Protein AF-A0A9P1GHD2-F1 (afdb_monomer_lite)

Structure (mmCIF, N/CA/C/O backbone):
data_AF-A0A9P1GHD2-F1
#
_entry.id   AF-A0A9P1GHD2-F1
#
loop_
_atom_site.group_PDB
_atom_site.id
_atom_site.type_symbol
_atom_site.label_atom_id
_atom_site.label_alt_id
_atom_site.label_comp_id
_atom_site.label_asym_id
_atom_site.label_entity_id
_atom_site.label_seq_id
_atom_site.pdbx_PDB_ins_code
_atom_site.Cartn_x
_atom_site.Cartn_y
_atom_site.Cartn_z
_atom_site.occupancy
_atom_site.B_iso_or_equiv
_atom_site.auth_seq_id
_atom_site.auth_comp_id
_atom_site.auth_asym_id
_atom_site.auth_atom_id
_atom_site.pdbx_PDB_model_num
ATOM 1 N N . MET A 1 1 ? -24.140 0.911 -50.655 1.00 45.28 1 MET A N 1
ATOM 2 C CA . MET A 1 1 ? -24.220 1.371 -49.247 1.00 45.28 1 MET A CA 1
ATOM 3 C C . MET A 1 1 ? -23.113 0.741 -48.386 1.00 45.28 1 MET A C 1
ATOM 5 O O . MET A 1 1 ? -23.367 -0.252 -47.728 1.00 45.28 1 MET A O 1
ATOM 9 N N . ALA A 1 2 ? -21.885 1.285 -48.379 1.00 46.12 2 ALA A N 1
ATOM 10 C CA . ALA A 1 2 ? -20.799 0.809 -47.494 1.00 46.12 2 ALA A CA 1
ATOM 11 C C . ALA A 1 2 ? -19.654 1.842 -47.342 1.00 46.12 2 ALA A C 1
ATOM 13 O O . ALA A 1 2 ? -18.500 1.558 -47.653 1.00 46.12 2 ALA A O 1
ATOM 14 N N . ARG A 1 3 ? -19.950 3.086 -46.932 1.00 45.59 3 ARG A N 1
ATOM 15 C CA . ARG A 1 3 ? -18.916 4.143 -46.789 1.00 45.59 3 ARG A CA 1
ATOM 16 C C . ARG A 1 3 ? -18.959 4.959 -45.489 1.00 45.59 3 ARG A C 1
ATOM 18 O O . ARG A 1 3 ? -18.220 5.930 -45.379 1.00 45.59 3 ARG A O 1
ATOM 25 N N . LYS A 1 4 ? -19.755 4.575 -44.481 1.00 42.44 4 LYS A N 1
ATOM 26 C CA . LYS A 1 4 ? -19.979 5.428 -43.293 1.00 42.44 4 LYS A CA 1
ATOM 27 C C . LYS A 1 4 ? -19.233 5.049 -42.000 1.00 42.44 4 LYS A C 1
ATOM 29 O O . LYS A 1 4 ? -19.288 5.831 -41.062 1.00 42.44 4 LYS A O 1
ATOM 34 N N . ASP A 1 5 ? -18.441 3.970 -41.970 1.00 41.16 5 ASP A N 1
ATOM 35 C CA . ASP A 1 5 ? -17.759 3.525 -40.730 1.00 41.16 5 ASP A CA 1
ATOM 36 C C . ASP A 1 5 ? -16.272 3.905 -40.583 1.00 41.16 5 ASP A C 1
ATOM 38 O O . ASP A 1 5 ? -15.667 3.668 -39.539 1.00 41.16 5 ASP A O 1
ATOM 42 N N . ARG A 1 6 ? -15.647 4.566 -41.569 1.00 47.56 6 ARG A N 1
ATOM 43 C CA . ARG A 1 6 ? -14.237 5.014 -41.439 1.00 47.56 6 ARG A CA 1
ATOM 44 C C . ARG A 1 6 ? -14.055 6.366 -40.733 1.00 47.56 6 ARG A C 1
ATOM 46 O O . ARG A 1 6 ? -12.925 6.734 -40.423 1.00 47.56 6 ARG A O 1
ATOM 53 N N . SER A 1 7 ? -15.134 7.094 -40.434 1.00 42.94 7 SER A N 1
ATOM 54 C CA . SER A 1 7 ? -15.063 8.493 -39.975 1.00 42.94 7 SER A CA 1
ATOM 55 C C . SER A 1 7 ? -15.038 8.693 -38.449 1.00 42.94 7 SER A C 1
ATOM 57 O O . SER A 1 7 ? -14.883 9.825 -37.998 1.00 42.94 7 SER A O 1
ATOM 59 N N . MET A 1 8 ? -15.156 7.635 -37.634 1.00 37.03 8 MET A N 1
ATOM 60 C CA . MET A 1 8 ? -15.140 7.748 -36.160 1.00 37.03 8 MET A CA 1
ATOM 61 C C . MET A 1 8 ? -13.860 7.238 -35.481 1.00 37.03 8 MET A C 1
ATOM 63 O O . MET A 1 8 ? -13.783 7.198 -34.250 1.00 37.03 8 MET A O 1
ATOM 67 N N . MET A 1 9 ? -12.796 6.938 -36.234 1.00 43.06 9 MET A N 1
ATOM 68 C CA . MET A 1 9 ? -11.461 6.865 -35.634 1.00 43.06 9 MET A CA 1
ATOM 69 C C . MET A 1 9 ? -10.984 8.286 -35.314 1.00 43.06 9 MET A C 1
ATOM 71 O O . MET A 1 9 ? -10.244 8.896 -36.085 1.00 43.06 9 MET A O 1
ATOM 75 N N . LYS A 1 10 ? -11.408 8.810 -34.151 1.00 50.47 10 LYS A N 1
ATOM 76 C CA . LYS A 1 10 ? -10.781 9.963 -33.483 1.00 50.47 10 LYS A CA 1
ATOM 77 C C . LYS A 1 10 ? -9.273 9.844 -33.687 1.00 50.47 10 LYS A C 1
ATOM 79 O O . LYS A 1 10 ? -8.706 8.813 -33.318 1.00 50.47 10 LYS A O 1
ATOM 84 N N . ARG A 1 11 ? -8.653 10.845 -34.329 1.00 56.03 11 ARG A N 1
ATOM 85 C CA . ARG A 1 11 ? -7.211 10.878 -34.623 1.00 56.03 11 ARG A CA 1
ATOM 86 C C . ARG A 1 11 ? -6.455 10.502 -33.348 1.00 56.03 11 ARG A C 1
ATOM 88 O O . ARG A 1 11 ? -6.335 11.318 -32.440 1.00 56.03 11 ARG A O 1
ATOM 95 N N . ARG A 1 12 ? -6.002 9.247 -33.250 1.00 69.44 12 ARG A N 1
ATOM 96 C CA . ARG A 1 12 ? -5.213 8.789 -32.103 1.00 69.44 12 ARG A CA 1
ATOM 97 C C . ARG A 1 12 ? -3.975 9.676 -32.047 1.00 69.44 12 ARG A C 1
ATOM 99 O O . ARG A 1 12 ? -3.340 9.885 -33.085 1.00 69.44 12 ARG A O 1
ATOM 106 N N . SER A 1 13 ? -3.673 10.215 -30.868 1.00 83.94 13 SER A N 1
ATOM 107 C CA . SER A 1 13 ? -2.496 11.064 -30.681 1.00 83.94 13 SER A CA 1
ATOM 108 C C . SER A 1 13 ? -1.226 10.311 -31.111 1.00 83.94 13 SER A C 1
ATOM 110 O O . SER A 1 13 ? -1.223 9.075 -31.182 1.00 83.94 13 SER A O 1
ATOM 112 N N . MET A 1 14 ? -0.154 11.025 -31.459 1.00 82.31 14 MET A N 1
ATOM 113 C CA . MET A 1 14 ? 1.067 10.367 -31.947 1.00 82.31 14 MET A CA 1
ATOM 114 C C . MET A 1 14 ? 1.665 9.440 -30.888 1.00 82.31 14 MET A C 1
ATOM 116 O O . MET A 1 14 ? 2.086 8.335 -31.218 1.00 82.31 14 MET A O 1
ATOM 120 N N . GLU A 1 15 ? 1.570 9.829 -29.620 1.00 86.00 15 GLU A N 1
ATOM 121 C CA . GLU A 1 15 ? 1.963 9.040 -28.457 1.00 86.00 15 GLU A CA 1
ATOM 122 C C . GLU A 1 15 ? 1.181 7.728 -28.397 1.00 86.00 15 GLU A C 1
ATOM 124 O O . GLU A 1 15 ? 1.766 6.676 -28.174 1.00 86.00 15 GLU A O 1
ATOM 129 N N . SER A 1 16 ? -0.126 7.753 -28.681 1.00 82.50 16 SER A N 1
ATOM 130 C CA . SER A 1 16 ? -0.947 6.540 -28.740 1.00 82.50 16 SER A CA 1
ATOM 131 C C . SER A 1 16 ? -0.476 5.575 -29.819 1.00 82.50 16 SER A C 1
ATOM 133 O O . SER A 1 16 ? -0.358 4.371 -29.582 1.00 82.50 16 SER A O 1
ATOM 135 N N . ARG A 1 17 ? -0.207 6.097 -31.018 1.00 84.19 17 ARG A N 1
ATOM 136 C CA . ARG A 1 17 ? 0.211 5.285 -32.166 1.00 84.19 17 ARG A CA 1
ATOM 137 C C . ARG A 1 17 ? 1.595 4.696 -31.936 1.00 84.19 17 ARG A C 1
ATOM 139 O O . ARG A 1 17 ? 1.765 3.495 -32.119 1.00 84.19 17 ARG A O 1
ATOM 146 N N . LEU A 1 18 ? 2.540 5.520 -31.485 1.00 85.50 18 LEU A N 1
ATOM 147 C CA . LEU A 1 18 ? 3.883 5.073 -31.144 1.00 85.50 18 LEU A CA 1
ATOM 148 C C . LEU A 1 18 ? 3.840 4.046 -30.013 1.00 85.50 18 LEU A C 1
ATOM 150 O O . LEU A 1 18 ? 4.472 3.005 -30.121 1.00 85.50 18 LEU A O 1
ATOM 154 N N . TRP A 1 19 ? 3.043 4.289 -28.971 1.00 83.44 19 TRP A N 1
ATOM 155 C CA . TRP A 1 19 ? 2.879 3.350 -27.868 1.00 83.44 19 TRP A CA 1
ATOM 156 C C . TRP A 1 19 ? 2.412 1.977 -28.354 1.00 83.44 19 TRP A C 1
ATOM 158 O O . TRP A 1 19 ? 2.988 0.960 -27.977 1.00 83.44 19 TRP A O 1
ATOM 168 N N . HIS A 1 20 ? 1.384 1.939 -29.205 1.00 79.81 20 HIS A N 1
ATOM 169 C CA . HIS A 1 20 ? 0.875 0.687 -29.761 1.00 79.81 20 HIS A CA 1
ATOM 170 C C . HIS A 1 20 ? 1.914 -0.047 -30.607 1.00 79.81 20 HIS A C 1
ATOM 172 O O . HIS A 1 20 ? 2.030 -1.261 -30.470 1.00 79.81 20 HIS A O 1
ATOM 178 N N . LEU A 1 21 ? 2.680 0.672 -31.426 1.00 81.31 21 LEU A N 1
ATOM 179 C CA . LEU A 1 21 ? 3.734 0.065 -32.236 1.00 81.31 21 LEU A CA 1
ATOM 180 C C . LEU A 1 21 ? 4.899 -0.434 -31.377 1.00 81.31 21 LEU A C 1
ATOM 182 O O . LEU A 1 21 ? 5.363 -1.546 -31.578 1.00 81.31 21 LEU A O 1
ATOM 186 N N . LEU A 1 22 ? 5.310 0.313 -30.349 1.00 81.62 22 LEU A N 1
ATOM 187 C CA . LEU A 1 22 ? 6.338 -0.137 -29.406 1.00 81.62 22 LEU A CA 1
ATOM 188 C C . LEU A 1 22 ? 5.938 -1.436 -28.696 1.00 81.62 22 LEU A C 1
ATOM 190 O O . LEU A 1 22 ? 6.804 -2.250 -28.399 1.00 81.62 22 LEU A O 1
ATOM 194 N N . GLN A 1 23 ? 4.643 -1.659 -28.435 1.00 78.12 23 GLN A N 1
ATOM 195 C CA . GLN A 1 23 ? 4.170 -2.930 -27.870 1.00 78.12 23 GLN A CA 1
ATOM 196 C C . GLN A 1 23 ? 4.286 -4.113 -28.844 1.00 78.12 23 GLN A C 1
ATOM 198 O O . GLN A 1 23 ? 4.311 -5.246 -28.374 1.00 78.12 23 GLN A O 1
ATOM 203 N N . GLN A 1 24 ? 4.367 -3.862 -30.154 1.00 76.94 24 GLN A N 1
ATOM 204 C CA . GLN A 1 24 ? 4.512 -4.886 -31.199 1.00 76.94 24 GLN A CA 1
ATOM 205 C C . GLN A 1 24 ? 5.976 -5.280 -31.447 1.00 76.94 24 GLN A C 1
ATOM 207 O O . GLN A 1 24 ? 6.237 -6.283 -32.102 1.00 76.94 24 GLN A O 1
ATOM 212 N N . VAL A 1 25 ? 6.930 -4.510 -30.918 1.00 77.88 25 VAL A N 1
ATOM 213 C CA . VAL A 1 25 ? 8.369 -4.735 -31.095 1.00 77.88 25 VAL A CA 1
ATOM 214 C C . VAL A 1 25 ? 8.956 -5.468 -29.868 1.00 77.88 25 VAL A C 1
ATOM 216 O O . VAL A 1 25 ? 8.585 -5.128 -28.731 1.00 77.88 25 VAL A O 1
ATOM 219 N N . PRO A 1 26 ? 9.857 -6.459 -30.056 1.00 78.50 26 PRO A N 1
ATOM 220 C CA . PRO A 1 26 ? 10.631 -7.115 -29.000 1.00 78.50 26 PRO A CA 1
ATOM 221 C C . PRO A 1 26 ? 11.300 -6.163 -28.009 1.00 78.50 26 PRO A C 1
ATOM 223 O O . PRO A 1 26 ? 11.637 -5.025 -28.327 1.00 78.50 26 PRO A O 1
ATOM 226 N N . ALA A 1 27 ? 11.531 -6.644 -26.785 1.00 70.88 27 ALA A N 1
ATOM 227 C CA . ALA A 1 27 ? 12.040 -5.816 -25.691 1.00 70.88 27 ALA A CA 1
ATOM 228 C C . ALA A 1 27 ? 13.405 -5.164 -25.991 1.00 70.88 27 ALA A C 1
ATOM 230 O O . ALA A 1 27 ? 13.596 -3.999 -25.648 1.00 70.88 27 ALA A O 1
ATOM 231 N N . ALA A 1 28 ? 14.322 -5.880 -26.651 1.00 73.25 28 ALA A N 1
ATOM 232 C CA . ALA A 1 28 ? 15.651 -5.367 -26.993 1.00 73.25 28 ALA A CA 1
ATOM 233 C C . ALA A 1 28 ? 15.586 -4.198 -27.997 1.00 73.25 28 ALA A C 1
ATOM 235 O O . ALA A 1 28 ? 16.129 -3.125 -27.743 1.00 73.25 28 ALA A O 1
ATOM 236 N N . GLU A 1 29 ? 14.845 -4.369 -29.094 1.00 78.50 29 GLU A N 1
ATOM 237 C CA . GLU A 1 29 ? 14.612 -3.331 -30.112 1.00 78.50 29 GLU A CA 1
ATOM 238 C C . GLU A 1 29 ? 13.814 -2.150 -29.538 1.00 78.50 29 GLU A C 1
ATOM 240 O O . GLU A 1 29 ? 14.115 -0.991 -29.812 1.00 78.50 29 GLU A O 1
ATOM 245 N N . ARG A 1 30 ? 12.846 -2.415 -28.653 1.00 82.69 30 ARG A N 1
ATOM 246 C CA . ARG A 1 30 ? 12.088 -1.370 -27.957 1.00 82.69 30 ARG A CA 1
ATOM 247 C C . ARG A 1 30 ? 12.988 -0.453 -27.130 1.00 82.69 30 ARG A C 1
ATOM 249 O O . ARG A 1 30 ? 12.739 0.750 -27.127 1.00 82.69 30 ARG A O 1
ATOM 256 N N . ARG A 1 31 ? 14.000 -0.987 -26.430 1.00 78.19 31 ARG A N 1
ATOM 257 C CA . ARG A 1 31 ? 14.967 -0.157 -25.684 1.00 78.19 31 ARG A CA 1
ATOM 258 C C . ARG A 1 31 ? 15.753 0.743 -26.628 1.00 78.19 31 ARG A C 1
ATOM 260 O O . ARG A 1 31 ? 15.716 1.951 -26.430 1.00 78.19 31 ARG A O 1
ATOM 267 N N . ARG A 1 32 ? 16.313 0.178 -27.705 1.00 82.19 32 ARG A N 1
ATOM 268 C CA . ARG A 1 32 ? 17.022 0.947 -28.743 1.00 82.19 32 ARG A CA 1
ATOM 269 C C . ARG A 1 32 ? 16.152 2.074 -29.304 1.00 82.19 32 ARG A C 1
ATOM 271 O O . ARG A 1 32 ? 16.574 3.221 -29.357 1.00 82.19 32 ARG A O 1
ATOM 278 N N . ILE A 1 33 ? 14.891 1.792 -29.638 1.00 84.00 33 ILE A N 1
ATOM 279 C CA . ILE A 1 33 ? 13.961 2.818 -30.137 1.00 84.00 33 ILE A CA 1
ATOM 280 C C . ILE A 1 33 ? 13.688 3.892 -29.071 1.00 84.00 33 ILE A C 1
ATOM 282 O O . ILE A 1 33 ? 13.665 5.077 -29.390 1.00 84.00 33 ILE A O 1
ATOM 286 N N . LEU A 1 34 ? 13.487 3.519 -27.804 1.00 83.31 34 LEU A N 1
ATOM 287 C CA . LEU A 1 34 ? 13.272 4.487 -26.720 1.00 83.31 34 LEU A CA 1
ATOM 2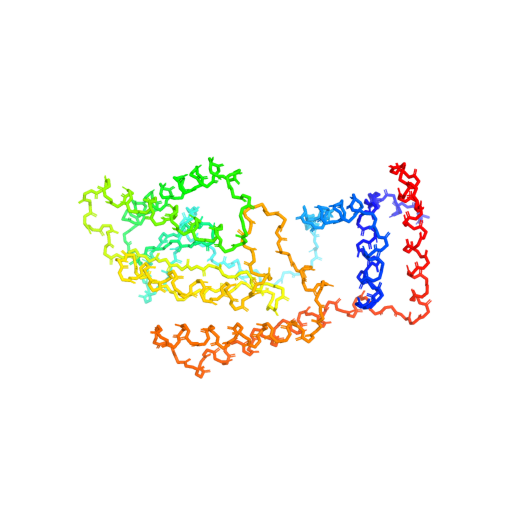88 C C . LEU A 1 34 ? 14.513 5.351 -26.436 1.00 83.31 34 LEU A C 1
ATOM 290 O O . LEU A 1 34 ? 14.359 6.498 -26.000 1.00 83.31 34 LEU A O 1
ATOM 294 N N . GLU A 1 35 ? 15.710 4.823 -26.686 1.00 84.88 35 GLU A N 1
ATOM 295 C CA . GLU A 1 35 ? 16.981 5.553 -26.630 1.00 84.88 35 GLU A CA 1
ATOM 296 C C . GLU A 1 35 ? 17.080 6.585 -27.759 1.00 84.88 35 GLU A C 1
ATOM 298 O O . GLU A 1 35 ? 17.502 7.704 -27.490 1.00 84.88 35 GLU A O 1
ATOM 303 N N . THR A 1 36 ? 16.572 6.279 -28.962 1.00 86.12 36 THR A N 1
ATOM 304 C CA . THR A 1 36 ? 16.522 7.248 -30.081 1.00 86.12 36 THR A CA 1
ATOM 305 C C . THR A 1 36 ? 15.523 8.394 -29.894 1.00 86.12 36 THR A C 1
ATOM 307 O O . THR A 1 36 ? 15.573 9.380 -30.625 1.00 86.12 36 THR A O 1
ATOM 310 N N . LEU A 1 37 ? 14.589 8.288 -28.942 1.00 84.75 37 LEU A N 1
ATOM 311 C CA . LEU A 1 37 ? 13.657 9.377 -28.644 1.00 84.75 37 LEU A CA 1
ATOM 312 C C . LEU A 1 37 ? 14.373 10.510 -27.916 1.00 84.75 37 LEU A C 1
ATOM 314 O O . LEU A 1 37 ? 15.044 10.264 -26.909 1.00 84.75 37 LEU A O 1
ATOM 318 N N . SER A 1 38 ? 14.108 11.753 -28.329 1.00 83.56 38 SER A N 1
ATOM 319 C CA . SER A 1 38 ? 14.517 12.912 -27.536 1.00 83.56 38 SER A CA 1
ATOM 320 C C . SER A 1 38 ? 13.858 12.879 -26.156 1.00 83.56 38 SER A C 1
ATOM 322 O O . SER A 1 38 ? 12.792 12.277 -25.961 1.00 83.56 38 SER A O 1
ATOM 324 N N . GLU A 1 39 ? 14.471 13.544 -25.177 1.00 77.38 39 GLU A N 1
ATOM 325 C CA . GLU A 1 39 ? 13.938 13.581 -23.816 1.00 77.38 39 GLU A CA 1
ATOM 326 C C . GLU A 1 39 ? 12.486 14.085 -23.799 1.00 77.38 39 GLU A C 1
ATOM 328 O O . GLU A 1 39 ? 11.608 13.434 -23.232 1.00 77.38 39 GLU A O 1
ATOM 333 N N . THR A 1 40 ? 12.188 15.161 -24.528 1.00 73.31 40 THR A N 1
ATOM 334 C CA . THR A 1 40 ? 10.835 15.724 -24.649 1.00 73.31 40 THR A CA 1
ATOM 335 C C . THR A 1 40 ? 9.825 14.722 -25.219 1.00 73.31 40 THR A C 1
ATOM 337 O O . THR A 1 40 ? 8.711 14.606 -24.700 1.00 73.31 40 THR A O 1
ATOM 340 N N . GLN A 1 41 ? 10.197 13.949 -26.246 1.00 81.44 41 GLN A N 1
ATOM 341 C CA . GLN A 1 41 ? 9.334 12.915 -26.835 1.00 81.44 41 GLN A CA 1
ATOM 342 C C . GLN A 1 41 ? 9.096 11.759 -25.862 1.00 81.44 41 GLN A C 1
ATOM 344 O O . GLN A 1 41 ? 7.962 11.296 -25.697 1.00 81.44 41 GLN A O 1
ATOM 349 N N . ARG A 1 42 ? 10.150 11.324 -25.165 1.00 82.62 42 ARG A N 1
ATOM 350 C CA . ARG A 1 42 ? 10.074 10.282 -24.138 1.00 82.62 42 ARG A CA 1
ATOM 351 C C . ARG A 1 42 ? 9.152 10.714 -22.996 1.00 82.62 42 ARG A C 1
ATOM 353 O O . ARG A 1 42 ? 8.264 9.958 -22.602 1.00 82.62 42 ARG A O 1
ATOM 360 N N . LEU A 1 43 ? 9.288 11.956 -22.531 1.00 74.38 43 LEU A N 1
ATOM 361 C CA . LEU A 1 43 ? 8.428 12.566 -21.516 1.00 74.38 43 LEU A CA 1
ATOM 362 C C . LEU A 1 43 ? 6.968 12.674 -21.970 1.00 74.38 43 LEU A C 1
ATOM 364 O O . LEU A 1 43 ? 6.068 12.382 -21.182 1.00 74.38 43 LEU A O 1
ATOM 368 N N . ALA A 1 44 ? 6.712 13.070 -23.218 1.00 78.75 44 ALA A N 1
ATOM 369 C CA . ALA A 1 44 ? 5.363 13.159 -23.774 1.00 78.75 44 ALA A CA 1
ATOM 370 C C . ALA A 1 44 ? 4.693 11.778 -23.875 1.00 78.75 44 ALA A C 1
ATOM 372 O O . ALA A 1 44 ? 3.559 11.605 -23.421 1.00 78.75 44 ALA A O 1
ATOM 373 N N . LEU A 1 45 ? 5.420 10.772 -24.375 1.00 83.62 45 LEU A N 1
ATOM 374 C CA . LEU A 1 45 ? 4.959 9.385 -24.444 1.00 83.62 45 LEU A CA 1
ATOM 375 C C . LEU A 1 45 ? 4.660 8.820 -23.047 1.00 83.62 45 LEU A C 1
ATOM 377 O O . LEU A 1 45 ? 3.620 8.194 -22.836 1.00 83.62 45 LEU A O 1
ATOM 381 N N . GLU A 1 46 ? 5.535 9.087 -22.073 1.00 78.00 46 GLU A N 1
ATOM 382 C CA . GLU A 1 46 ? 5.323 8.726 -20.670 1.00 78.00 46 GLU A CA 1
ATOM 383 C C . GLU A 1 46 ? 4.083 9.398 -20.090 1.00 78.00 46 GLU A C 1
ATOM 385 O O . GLU A 1 46 ? 3.235 8.716 -19.514 1.00 78.00 46 GLU A O 1
ATOM 390 N N . ARG A 1 47 ? 3.951 10.721 -20.252 1.00 74.62 47 ARG A N 1
ATOM 391 C CA . ARG A 1 47 ? 2.804 11.497 -19.761 1.00 74.62 47 ARG A CA 1
ATOM 392 C C . ARG A 1 47 ? 1.505 10.974 -20.356 1.00 74.62 47 ARG A C 1
ATOM 394 O O . ARG A 1 47 ? 0.560 10.753 -19.601 1.00 74.62 47 ARG A O 1
ATOM 401 N N . TRP A 1 48 ? 1.465 10.703 -21.659 1.00 83.00 48 TRP A N 1
ATOM 402 C CA . TRP A 1 48 ? 0.305 10.115 -22.331 1.00 83.00 48 TRP A CA 1
ATOM 403 C C . TRP A 1 48 ? -0.040 8.726 -21.775 1.00 83.00 48 TRP A C 1
ATOM 405 O O . TRP A 1 48 ? -1.187 8.448 -21.414 1.00 83.00 48 TRP A O 1
ATOM 415 N N . ALA A 1 49 ? 0.963 7.859 -21.626 1.00 74.94 49 ALA A N 1
ATOM 416 C CA . ALA A 1 49 ? 0.767 6.511 -21.107 1.00 74.94 49 ALA A CA 1
ATOM 417 C C . ALA A 1 49 ? 0.332 6.509 -19.624 1.00 74.94 49 ALA A C 1
ATOM 419 O O . ALA A 1 49 ? -0.390 5.606 -19.188 1.00 74.94 49 ALA A O 1
ATOM 420 N N . LEU A 1 50 ? 0.749 7.524 -18.854 1.00 56.22 50 LEU A N 1
ATOM 421 C CA . LEU A 1 50 ? 0.408 7.755 -17.445 1.00 56.22 50 LEU A CA 1
ATOM 422 C C . LEU A 1 50 ? -0.985 8.352 -17.234 1.00 56.22 50 LEU A C 1
ATOM 424 O O . LEU A 1 50 ? -1.675 7.964 -16.288 1.00 56.22 50 LEU A O 1
ATOM 428 N N . SER A 1 51 ? -1.405 9.265 -18.110 1.00 61.94 51 SER A N 1
ATOM 429 C CA . SER A 1 51 ? -2.711 9.941 -18.064 1.00 61.94 51 SER A CA 1
ATOM 430 C C . SER A 1 51 ? -3.867 9.056 -18.552 1.00 61.94 51 SER A C 1
ATOM 432 O O . SER A 1 51 ? -5.007 9.498 -18.648 1.00 61.94 51 SER A O 1
ATOM 434 N N . GLY A 1 52 ? -3.608 7.765 -18.784 1.00 57.56 52 GLY A N 1
ATOM 435 C CA . GLY A 1 52 ? -4.631 6.791 -19.157 1.00 57.56 52 GLY A CA 1
ATOM 436 C C . GLY A 1 52 ? -4.878 6.697 -20.659 1.00 57.56 52 GLY A C 1
ATOM 437 O O . GLY A 1 52 ? -5.856 6.062 -21.043 1.00 57.56 52 GLY A O 1
ATOM 438 N N . GLY A 1 53 ? -3.991 7.286 -21.470 1.00 51.31 53 GLY A N 1
ATOM 439 C CA . GLY A 1 53 ? -3.807 7.022 -22.892 1.00 51.31 53 GLY A CA 1
ATOM 440 C C . GLY A 1 53 ? -5.090 6.827 -23.693 1.00 51.31 53 GLY A C 1
ATOM 441 O O . GLY A 1 53 ? -5.402 5.707 -24.082 1.00 51.31 53 GLY A O 1
ATOM 442 N N . GLY A 1 54 ? -5.815 7.917 -23.955 1.00 49.16 54 GLY A N 1
ATOM 443 C CA . GLY A 1 54 ? -6.901 7.928 -24.937 1.00 49.16 54 GLY A CA 1
ATOM 444 C C . GLY A 1 54 ? -8.094 7.046 -24.572 1.00 49.16 54 GLY A C 1
ATOM 445 O O . GLY A 1 54 ? -8.406 6.099 -25.281 1.00 49.16 54 GLY A O 1
ATOM 446 N N . GLY A 1 55 ? -8.798 7.400 -23.497 1.00 41.12 55 GLY A N 1
ATOM 447 C CA . GLY A 1 55 ? -10.162 6.940 -23.268 1.00 41.12 55 GLY A CA 1
ATOM 448 C C . GLY A 1 55 ? -10.277 5.492 -22.805 1.00 41.12 55 GLY A C 1
ATOM 449 O O . GLY A 1 55 ? -10.583 4.588 -23.577 1.00 41.12 55 GLY A O 1
ATOM 450 N N . ARG A 1 56 ? -10.321 5.313 -21.484 1.00 43.22 56 ARG A N 1
ATOM 451 C CA . ARG A 1 56 ? -11.360 4.437 -20.934 1.00 43.22 56 ARG A CA 1
ATOM 452 C C . ARG A 1 56 ? -12.726 5.108 -21.127 1.00 43.22 56 ARG A C 1
ATOM 454 O O . ARG A 1 56 ? -13.381 5.460 -20.158 1.00 43.22 56 ARG A O 1
ATOM 461 N N . HIS A 1 57 ? -13.167 5.250 -22.375 1.00 34.56 57 HIS A N 1
ATOM 462 C CA . HIS A 1 57 ? -14.548 4.903 -22.645 1.00 34.56 57 HIS A CA 1
ATOM 463 C C . HIS A 1 57 ? -14.550 3.379 -22.654 1.00 34.56 57 HIS A C 1
ATOM 465 O O . HIS A 1 57 ? -14.197 2.735 -23.638 1.00 34.56 57 HIS A O 1
ATOM 471 N N . LEU A 1 58 ? -14.924 2.796 -21.516 1.00 33.56 58 LEU A N 1
ATOM 472 C CA . LEU A 1 58 ? -15.756 1.604 -21.602 1.00 33.56 58 LEU A CA 1
ATOM 473 C C . LEU A 1 58 ? -16.860 1.942 -22.617 1.00 33.56 58 LEU A C 1
ATOM 475 O O . LEU A 1 58 ? -17.383 3.061 -22.542 1.00 33.56 58 LEU A O 1
ATOM 479 N N . PRO A 1 59 ? -17.182 1.068 -23.583 1.00 31.36 59 PRO A N 1
ATOM 480 C CA . PRO A 1 59 ? -18.335 1.325 -24.424 1.00 31.36 59 PRO A CA 1
ATOM 481 C C . PRO A 1 59 ? -19.512 1.576 -23.483 1.00 31.36 59 PRO A C 1
ATOM 483 O O . PRO A 1 59 ? -19.786 0.760 -22.598 1.00 31.36 59 PRO A O 1
ATOM 486 N N . ALA A 1 60 ? -20.161 2.734 -23.629 1.00 35.28 60 ALA A N 1
ATOM 487 C CA . ALA A 1 60 ? -21.526 2.874 -23.165 1.00 35.28 60 ALA A CA 1
ATOM 488 C C . ALA A 1 60 ? -22.258 1.669 -23.755 1.00 35.28 60 ALA A C 1
ATOM 490 O O . ALA A 1 60 ? -22.219 1.457 -24.969 1.00 35.28 60 ALA A O 1
ATOM 491 N N . ALA A 1 61 ? -22.767 0.805 -22.882 1.00 30.59 61 ALA A N 1
ATOM 492 C CA . ALA A 1 61 ? -23.451 -0.402 -23.286 1.00 30.59 61 ALA A CA 1
ATOM 493 C C . ALA A 1 61 ? -24.649 0.010 -24.145 1.00 30.59 61 ALA A C 1
ATOM 495 O O . ALA A 1 61 ? -25.678 0.428 -23.623 1.00 30.59 61 ALA A O 1
ATOM 496 N N . LEU A 1 62 ? -24.504 -0.088 -25.466 1.00 35.06 62 LEU A N 1
ATOM 497 C CA . LEU A 1 62 ? -25.657 -0.195 -26.340 1.00 35.06 62 LEU A CA 1
ATOM 498 C C . LEU A 1 62 ? -26.388 -1.494 -25.964 1.00 35.06 62 LEU A C 1
ATOM 500 O O . LEU A 1 62 ? -25.731 -2.502 -25.666 1.00 35.06 62 LEU A O 1
ATOM 504 N N . PRO A 1 63 ? -27.729 -1.472 -25.922 1.00 35.31 63 PRO A N 1
ATOM 505 C CA . PRO A 1 63 ? -28.531 -2.555 -25.383 1.00 35.31 63 PRO A CA 1
ATOM 506 C C . PRO A 1 63 ? -28.460 -3.740 -26.340 1.00 35.31 63 PRO A C 1
ATOM 508 O O . PRO A 1 63 ? -29.157 -3.807 -27.351 1.00 35.31 63 PRO A O 1
ATOM 511 N N . ARG A 1 64 ? -27.586 -4.696 -26.030 1.00 35.06 64 ARG A N 1
ATOM 512 C CA . ARG A 1 64 ? -27.534 -5.961 -26.750 1.00 35.06 64 ARG A CA 1
ATOM 513 C C . ARG A 1 64 ? -28.722 -6.800 -26.281 1.00 35.06 64 ARG A C 1
ATOM 515 O O . ARG A 1 64 ? -28.710 -7.351 -25.182 1.00 35.06 64 ARG A O 1
ATOM 522 N N . LYS A 1 65 ? -29.769 -6.837 -27.109 1.00 37.22 65 LYS A N 1
ATOM 523 C CA . LYS A 1 65 ? -30.867 -7.803 -27.025 1.00 37.22 65 LYS A CA 1
ATOM 524 C C . LYS A 1 65 ? -30.283 -9.204 -27.210 1.00 37.22 65 LYS A C 1
ATOM 526 O O . LYS A 1 65 ? -30.111 -9.660 -28.331 1.00 37.22 65 LYS A O 1
ATOM 531 N N . THR A 1 66 ? -29.953 -9.867 -26.112 1.00 35.44 66 THR A N 1
ATOM 532 C CA . THR A 1 66 ? -29.748 -11.316 -26.075 1.00 35.44 66 THR A CA 1
ATOM 533 C C . THR A 1 66 ? -30.344 -11.822 -24.771 1.00 35.44 66 THR A C 1
ATOM 535 O O . THR A 1 66 ? -29.809 -11.544 -23.700 1.00 35.44 66 THR A O 1
ATOM 538 N N . SER A 1 67 ? -31.504 -12.465 -24.914 1.00 35.88 67 SER A N 1
ATOM 539 C CA . SER A 1 67 ? -32.061 -13.534 -24.077 1.00 35.88 67 SER A CA 1
ATOM 540 C C . SER A 1 67 ? -31.767 -13.486 -22.574 1.00 35.88 67 SER A C 1
ATOM 542 O O . SER A 1 67 ? -30.666 -13.760 -22.097 1.00 35.88 67 SER A O 1
ATOM 544 N N . ALA A 1 68 ? -32.834 -13.211 -21.830 1.00 45.25 68 ALA A N 1
ATOM 545 C CA . ALA A 1 68 ? -32.942 -13.334 -20.392 1.00 45.25 68 ALA A CA 1
ATOM 546 C C . ALA A 1 68 ? -32.405 -14.678 -19.872 1.00 45.25 68 ALA A C 1
ATOM 548 O O . ALA A 1 68 ? -32.991 -15.727 -20.118 1.00 45.25 68 ALA A O 1
ATOM 549 N N . THR A 1 69 ? -31.331 -14.645 -19.081 1.00 42.09 69 THR A N 1
ATOM 550 C CA . THR A 1 69 ? -31.120 -15.611 -17.992 1.00 42.09 69 THR A CA 1
ATOM 551 C C . THR A 1 69 ? -30.095 -15.081 -16.980 1.00 42.09 69 THR A C 1
ATOM 553 O O . THR A 1 69 ? -28.937 -14.827 -17.294 1.00 42.09 69 THR A O 1
ATOM 556 N N . LYS A 1 70 ? -30.562 -14.904 -15.736 1.00 37.06 70 LYS A N 1
ATOM 557 C CA . LYS A 1 70 ? -29.805 -14.724 -14.479 1.00 37.06 70 LYS A CA 1
ATOM 558 C C . LYS A 1 70 ? -28.854 -13.516 -14.368 1.00 37.06 70 LYS A C 1
ATOM 560 O O . LYS A 1 70 ? -27.638 -13.632 -14.228 1.00 37.06 70 LYS A O 1
ATOM 565 N N . ARG A 1 71 ? -29.460 -12.333 -14.199 1.00 40.97 71 ARG A N 1
ATOM 566 C CA . ARG A 1 71 ? -28.893 -11.241 -13.381 1.00 40.97 71 ARG A CA 1
ATOM 567 C C . ARG A 1 71 ? -28.856 -11.681 -11.911 1.00 40.97 71 ARG A C 1
ATOM 569 O O . ARG A 1 71 ? -29.808 -11.457 -11.179 1.00 40.97 71 ARG A O 1
ATOM 576 N N . THR A 1 72 ? -27.735 -12.229 -11.453 1.00 47.41 72 THR A N 1
ATOM 577 C CA . THR A 1 72 ? -27.408 -12.281 -10.018 1.00 47.41 72 THR A CA 1
ATOM 578 C C . THR A 1 72 ? -25.927 -12.005 -9.807 1.00 47.41 72 THR A C 1
ATOM 580 O O . THR A 1 72 ? -25.084 -12.577 -10.489 1.00 47.41 72 THR A O 1
ATOM 583 N N . ARG A 1 73 ? -25.642 -11.170 -8.798 1.00 44.59 73 ARG A N 1
ATOM 584 C CA . ARG A 1 73 ? -24.327 -10.728 -8.293 1.00 44.59 73 ARG A CA 1
ATOM 585 C C . ARG A 1 73 ? -23.738 -9.476 -8.952 1.00 44.59 73 ARG A C 1
ATOM 587 O O . ARG A 1 73 ? -22.594 -9.450 -9.400 1.00 44.59 73 ARG A O 1
ATOM 594 N N . ARG A 1 74 ? -24.456 -8.355 -8.785 1.00 45.56 74 ARG A N 1
ATOM 595 C CA . ARG A 1 74 ? -23.779 -7.131 -8.319 1.00 45.56 74 ARG A CA 1
ATOM 596 C C . ARG A 1 74 ? -22.981 -7.530 -7.073 1.00 45.56 74 ARG A C 1
ATOM 598 O O . ARG A 1 74 ? -23.567 -7.945 -6.077 1.00 45.56 74 ARG A O 1
ATOM 605 N N . ARG A 1 75 ? -21.651 -7.511 -7.164 1.00 45.25 75 ARG A N 1
ATOM 606 C CA . ARG A 1 75 ? -20.777 -7.729 -6.006 1.00 45.25 75 ARG A CA 1
ATOM 607 C C . ARG A 1 75 ? -21.175 -6.721 -4.931 1.00 45.25 75 ARG A C 1
ATOM 609 O O . ARG A 1 75 ? -21.290 -5.538 -5.236 1.00 45.25 75 ARG A O 1
ATOM 616 N N . ALA A 1 76 ? -21.401 -7.217 -3.720 1.00 46.66 76 ALA A N 1
ATOM 617 C CA . ALA A 1 76 ? -21.724 -6.465 -2.516 1.00 46.66 76 ALA A CA 1
ATOM 618 C C . ALA A 1 76 ? -20.587 -5.492 -2.142 1.00 46.66 76 ALA A C 1
ATOM 620 O O . ALA A 1 76 ? -19.809 -5.739 -1.226 1.00 46.66 76 ALA A O 1
ATOM 621 N N . GLY A 1 77 ? -20.446 -4.405 -2.898 1.00 45.53 77 GLY A N 1
ATOM 622 C CA . GLY A 1 77 ? -19.688 -3.239 -2.472 1.00 45.53 77 GLY A CA 1
ATOM 623 C C . GLY A 1 77 ? -20.479 -2.538 -1.374 1.00 45.53 77 GLY A C 1
ATOM 624 O O . GLY A 1 77 ? -21.598 -2.120 -1.637 1.00 45.53 77 GLY A O 1
ATOM 625 N N . GLY A 1 78 ? -19.907 -2.506 -0.166 1.00 49.66 78 GLY A N 1
ATOM 626 C CA . GLY A 1 78 ? -20.290 -1.711 1.009 1.00 49.66 78 GLY A CA 1
ATOM 627 C C . GLY A 1 78 ? -21.776 -1.389 1.165 1.00 49.66 78 GLY A C 1
ATOM 628 O O . GLY A 1 78 ? -22.252 -0.412 0.598 1.00 49.66 78 GLY A O 1
ATOM 629 N N . ARG A 1 79 ? -22.489 -2.140 2.015 1.00 60.78 79 ARG A N 1
ATOM 630 C CA . ARG A 1 79 ? -23.909 -1.877 2.332 1.00 60.78 79 ARG A CA 1
ATOM 631 C C . ARG A 1 79 ? -24.162 -0.473 2.902 1.00 60.78 79 ARG A C 1
ATOM 633 O O . ARG A 1 79 ? -25.298 -0.027 2.892 1.00 60.78 79 ARG A O 1
ATOM 640 N N . THR A 1 80 ? -23.130 0.210 3.393 1.00 74.25 80 THR A N 1
ATOM 641 C CA . THR A 1 80 ? -23.243 1.517 4.052 1.00 74.25 80 THR A CA 1
ATOM 642 C C . THR A 1 80 ? -23.267 2.703 3.090 1.00 74.25 80 THR A C 1
ATOM 644 O O . THR A 1 80 ? -23.718 3.767 3.484 1.00 74.25 80 THR A O 1
ATOM 647 N N . GLY A 1 81 ? -22.733 2.578 1.867 1.00 83.38 81 GLY A N 1
ATOM 648 C CA . GLY A 1 81 ? -22.579 3.706 0.931 1.00 83.38 81 GLY A CA 1
ATOM 649 C C . GLY A 1 81 ? -21.566 4.791 1.348 1.00 83.38 81 GLY A C 1
ATOM 650 O O . GLY A 1 81 ? -21.233 5.646 0.533 1.00 83.38 81 GLY A O 1
ATOM 651 N N . VAL A 1 82 ? -21.030 4.744 2.574 1.00 89.31 82 VAL A N 1
ATOM 652 C CA . VAL A 1 82 ? -20.099 5.748 3.113 1.00 89.31 82 VAL A CA 1
ATOM 653 C C . VAL A 1 82 ? -18.662 5.462 2.651 1.00 89.31 82 VAL A C 1
ATOM 655 O O . VAL A 1 82 ? -18.111 4.404 2.980 1.00 89.31 82 VAL A O 1
ATOM 658 N N . PRO A 1 83 ? -18.003 6.387 1.924 1.00 92.50 83 PRO A N 1
ATOM 659 C CA . PRO A 1 83 ? -16.613 6.221 1.516 1.00 92.50 83 PRO A CA 1
ATOM 660 C C . PRO A 1 83 ? -15.680 6.032 2.716 1.00 92.50 83 PRO A C 1
ATOM 662 O O . PRO A 1 83 ? -15.665 6.837 3.641 1.00 92.50 83 PRO A O 1
ATOM 665 N N . GLY A 1 84 ? -14.867 4.977 2.679 1.00 93.19 84 GLY A N 1
ATOM 666 C CA . GLY A 1 84 ? -13.936 4.651 3.761 1.00 93.19 84 GLY A CA 1
ATOM 667 C C . GLY A 1 84 ? -14.503 3.711 4.825 1.00 93.19 84 GLY A C 1
ATOM 668 O O . GLY A 1 84 ? -13.720 3.214 5.624 1.00 93.19 84 GLY A O 1
ATOM 669 N N . ILE A 1 85 ? -15.799 3.380 4.806 1.00 95.56 85 ILE A N 1
ATOM 670 C CA . ILE A 1 85 ? -16.366 2.330 5.666 1.00 95.56 85 ILE A CA 1
ATOM 671 C C . ILE A 1 85 ? -16.501 1.034 4.874 1.00 95.56 85 ILE A C 1
ATOM 673 O O . ILE A 1 85 ? -17.073 1.002 3.783 1.00 95.56 85 ILE A O 1
ATOM 677 N N . CYS A 1 86 ? -15.994 -0.056 5.436 1.00 94.50 86 CYS A N 1
ATOM 678 C CA . CYS A 1 86 ? -16.195 -1.397 4.909 1.00 94.50 86 CYS A CA 1
ATOM 679 C C . CYS A 1 86 ? -17.189 -2.149 5.804 1.00 94.50 86 CYS A C 1
ATOM 681 O O . CYS A 1 86 ? -17.075 -2.123 7.024 1.00 94.50 86 CYS A O 1
ATOM 683 N N . SER A 1 87 ? -18.175 -2.810 5.193 1.00 94.44 87 SER A N 1
ATOM 684 C CA . SER A 1 87 ? -19.165 -3.645 5.885 1.00 94.44 87 SER A CA 1
ATOM 685 C C . SER A 1 87 ? -18.858 -5.122 5.665 1.00 94.44 87 SER A C 1
ATOM 687 O O . SER A 1 87 ? -18.679 -5.542 4.519 1.00 94.44 87 SER A O 1
ATOM 689 N N . HIS A 1 88 ? -18.894 -5.915 6.727 1.00 93.50 88 HIS A N 1
ATOM 690 C CA . HIS A 1 88 ? -18.594 -7.343 6.705 1.00 93.50 88 HIS A CA 1
ATOM 691 C C . HIS A 1 88 ? -19.721 -8.102 7.386 1.00 93.50 88 HIS A C 1
ATOM 693 O O . HIS A 1 88 ? -20.146 -7.726 8.473 1.00 93.50 88 HIS A O 1
ATOM 699 N N . ALA A 1 89 ? -20.203 -9.168 6.756 1.00 93.50 89 ALA A N 1
ATOM 700 C CA . ALA A 1 89 ? -21.141 -10.089 7.383 1.00 93.50 89 ALA A CA 1
ATOM 701 C C . ALA A 1 89 ? -20.351 -11.257 7.984 1.00 93.50 89 ALA A C 1
ATOM 703 O O . ALA A 1 89 ? -19.620 -11.933 7.261 1.00 93.50 89 ALA A O 1
ATOM 704 N N . HIS A 1 90 ? -20.485 -11.484 9.288 1.00 88.88 90 HIS A N 1
ATOM 705 C CA . HIS A 1 90 ? -19.841 -12.588 9.994 1.00 88.88 90 HIS A CA 1
ATOM 706 C C . HIS A 1 90 ? -20.833 -13.211 10.976 1.00 88.88 90 HIS A C 1
ATOM 708 O O . HIS A 1 90 ? -21.324 -12.519 11.863 1.00 88.88 90 HIS A O 1
ATOM 714 N N . ALA A 1 91 ? -21.116 -14.5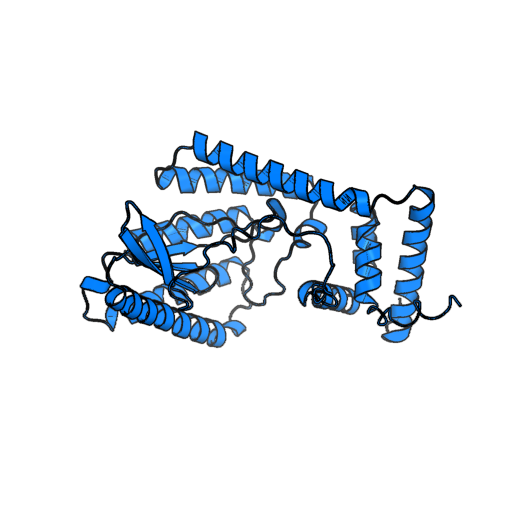09 10.817 1.00 91.69 91 ALA A N 1
ATOM 715 C CA . ALA A 1 91 ? -22.061 -15.253 11.659 1.00 91.69 91 ALA A CA 1
ATOM 716 C C . ALA A 1 91 ? -23.423 -14.538 11.831 1.00 91.69 91 ALA A C 1
ATOM 718 O O . ALA A 1 91 ? -23.899 -14.336 12.941 1.00 91.69 91 ALA A O 1
ATOM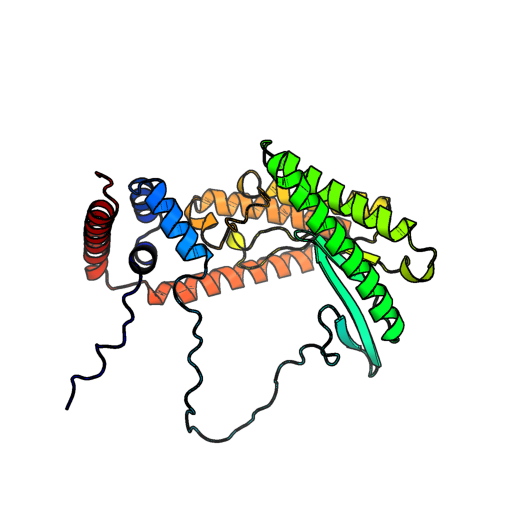 719 N N . GLY A 1 92 ? -24.018 -14.069 10.727 1.00 92.38 92 GLY A N 1
ATOM 720 C CA . GLY A 1 92 ? -25.316 -13.375 10.736 1.00 92.38 92 GLY A CA 1
ATOM 721 C C . GLY A 1 92 ? -25.284 -11.913 11.204 1.00 92.38 92 GLY A C 1
ATOM 722 O O . GLY A 1 92 ? -26.220 -11.172 10.924 1.00 92.38 92 GLY A O 1
ATOM 723 N N . GLN A 1 93 ? -24.196 -11.454 11.825 1.00 94.06 93 GLN A N 1
ATOM 724 C CA . GLN A 1 93 ? -24.037 -10.067 12.265 1.00 94.06 93 GLN A CA 1
ATOM 725 C C . GLN A 1 93 ? -23.281 -9.228 11.231 1.00 94.06 93 GLN A C 1
ATOM 727 O O . GLN A 1 93 ? -22.355 -9.706 10.569 1.00 94.06 93 GLN A O 1
ATOM 732 N N . ILE A 1 94 ? -23.653 -7.951 11.110 1.00 94.56 94 ILE A N 1
ATOM 733 C CA . ILE A 1 94 ? -22.902 -6.976 10.313 1.00 94.56 94 ILE A CA 1
ATOM 734 C C . ILE A 1 94 ? -21.913 -6.256 11.229 1.00 94.56 94 ILE A C 1
ATOM 736 O O . ILE A 1 94 ? -22.285 -5.741 12.279 1.00 94.56 94 ILE A O 1
ATOM 740 N N . ARG A 1 95 ? -20.650 -6.213 10.812 1.00 95.69 95 ARG A N 1
ATOM 741 C CA . ARG A 1 95 ? -19.586 -5.435 11.447 1.00 95.69 95 ARG A CA 1
ATOM 742 C C . ARG A 1 95 ? -18.989 -4.461 10.446 1.00 95.69 95 ARG A C 1
ATOM 744 O O . ARG A 1 95 ? -18.955 -4.731 9.244 1.00 95.69 95 ARG A O 1
ATOM 751 N N . TYR A 1 96 ? -18.486 -3.351 10.949 1.00 95.19 96 TYR A N 1
ATOM 752 C CA . TYR A 1 96 ? -17.955 -2.250 10.168 1.00 95.19 96 TYR A CA 1
ATOM 753 C C . TYR A 1 96 ? -16.521 -1.952 10.589 1.00 95.19 96 TYR A C 1
ATOM 755 O O . TYR A 1 96 ? -16.190 -2.068 11.763 1.00 95.19 96 TYR A O 1
ATOM 763 N N . ASP A 1 97 ? -15.675 -1.546 9.651 1.00 95.56 97 ASP A N 1
ATOM 764 C CA . ASP A 1 97 ? -14.385 -0.923 9.947 1.00 95.56 97 ASP A CA 1
ATOM 765 C C . ASP A 1 97 ? -14.157 0.300 9.057 1.00 95.56 97 ASP A C 1
ATOM 767 O O . ASP A 1 97 ? -14.570 0.340 7.893 1.00 95.56 97 ASP A O 1
ATOM 771 N N . ALA A 1 98 ? -13.488 1.306 9.615 1.00 96.25 98 ALA A N 1
ATOM 772 C CA . ALA A 1 98 ? -13.045 2.484 8.885 1.00 96.25 98 ALA A CA 1
ATOM 773 C C . ALA A 1 98 ? -11.655 2.238 8.291 1.00 96.25 98 ALA A C 1
ATOM 775 O O . ALA A 1 98 ? -10.786 1.648 8.937 1.00 96.25 98 ALA A O 1
ATOM 776 N N . ARG A 1 99 ? -11.432 2.702 7.058 1.00 96.69 99 ARG A N 1
ATOM 777 C CA . ARG A 1 99 ? -10.158 2.622 6.340 1.00 96.69 99 ARG A CA 1
ATOM 778 C C . ARG A 1 99 ? -9.882 3.897 5.569 1.00 96.69 99 ARG A C 1
ATOM 780 O O . ARG A 1 99 ? -10.700 4.348 4.770 1.00 96.69 99 ARG A O 1
ATOM 787 N N . VAL A 1 100 ? -8.665 4.407 5.707 1.00 96.69 100 VAL A N 1
ATOM 788 C CA . VAL A 1 100 ? -8.192 5.585 4.975 1.00 96.69 100 VAL A CA 1
ATOM 789 C C . VAL A 1 100 ? -6.786 5.330 4.449 1.00 96.69 100 VAL A C 1
ATOM 791 O O . VAL A 1 100 ? -5.976 4.657 5.074 1.00 96.69 100 VAL A O 1
ATOM 794 N N . SER A 1 101 ? -6.493 5.827 3.247 1.00 95.62 101 SER A N 1
ATOM 795 C CA . SER A 1 101 ? -5.164 5.709 2.636 1.00 95.62 101 SER A CA 1
ATOM 796 C C . SER A 1 101 ? -4.425 7.047 2.676 1.00 95.62 101 SER A C 1
ATOM 798 O O . SER A 1 101 ? -4.882 8.023 2.076 1.00 95.62 101 SER A O 1
ATOM 800 N N . CYS A 1 102 ? -3.261 7.041 3.321 1.00 93.81 102 CYS A N 1
ATOM 801 C CA . CYS A 1 102 ? -2.269 8.112 3.404 1.00 93.81 102 CYS A CA 1
ATOM 802 C C . CYS A 1 102 ? -1.032 7.658 2.617 1.00 93.81 102 CYS A C 1
ATOM 804 O O . CYS A 1 102 ? -0.032 7.257 3.202 1.00 93.81 102 CYS A O 1
ATOM 806 N N . TRP A 1 103 ? -1.141 7.591 1.282 1.00 88.56 103 TRP A N 1
ATOM 807 C CA . TRP A 1 103 ? -0.191 6.836 0.452 1.00 88.56 103 TRP A CA 1
ATOM 808 C C . TRP A 1 103 ? 1.282 7.198 0.752 1.00 88.56 103 TRP A C 1
ATOM 810 O O . TRP A 1 103 ? 1.638 8.379 0.662 1.00 88.56 103 TRP A O 1
ATOM 820 N N . PRO A 1 104 ? 2.150 6.207 1.052 1.00 92.81 104 PRO A N 1
ATOM 821 C CA . PRO A 1 104 ? 1.983 4.760 0.832 1.00 92.81 104 PRO A CA 1
ATOM 822 C C . PRO A 1 104 ? 1.291 3.979 1.962 1.00 92.81 104 PRO A C 1
ATOM 824 O O . PRO A 1 104 ? 1.082 2.776 1.813 1.00 92.81 104 PRO A O 1
ATOM 827 N N . PHE A 1 105 ? 0.909 4.623 3.056 1.00 96.31 105 PHE A N 1
ATOM 828 C CA . PHE A 1 105 ? 0.327 3.973 4.227 1.00 96.31 105 PHE A CA 1
ATOM 829 C C . PHE A 1 105 ? -1.192 3.835 4.109 1.00 96.31 105 PHE A C 1
ATOM 831 O O . PHE A 1 105 ? -1.875 4.616 3.436 1.00 96.31 105 PHE A O 1
ATOM 838 N N . ARG A 1 106 ? -1.741 2.830 4.780 1.00 97.25 106 ARG A N 1
ATOM 839 C CA . ARG A 1 106 ? -3.174 2.649 4.983 1.00 97.25 106 ARG A CA 1
ATOM 840 C C . ARG A 1 106 ? -3.429 2.512 6.472 1.00 97.25 106 ARG A C 1
ATOM 842 O O . ARG A 1 106 ? -2.802 1.688 7.119 1.00 97.25 106 ARG A O 1
ATOM 849 N N . LEU A 1 107 ? -4.373 3.295 6.975 1.00 97.31 107 LEU A N 1
ATOM 850 C CA . LEU A 1 107 ? -4.902 3.189 8.326 1.00 97.31 107 LEU A CA 1
ATOM 851 C C . LEU A 1 107 ? -6.220 2.423 8.298 1.00 97.31 107 LEU A C 1
ATOM 853 O O . LEU A 1 107 ? -7.025 2.588 7.374 1.00 97.31 107 LEU A O 1
ATOM 857 N N . SER A 1 108 ? -6.436 1.603 9.315 1.00 96.81 108 SER A N 1
ATOM 858 C CA . SER A 1 108 ? -7.672 0.856 9.519 1.00 96.81 108 SER A CA 1
ATOM 859 C C . SER A 1 108 ? -7.975 0.703 10.999 1.00 96.81 108 SER A C 1
ATOM 861 O O . SER A 1 108 ? -7.056 0.506 11.793 1.00 96.81 108 SER A O 1
ATOM 863 N N . CYS A 1 109 ? -9.250 0.716 11.354 1.00 95.38 109 CYS A N 1
ATOM 864 C CA . CYS A 1 109 ? -9.691 0.492 12.727 1.00 95.38 109 CYS A CA 1
ATOM 865 C C . CYS A 1 109 ? -10.138 -0.959 12.951 1.00 95.38 109 CYS A C 1
ATOM 867 O O . CYS A 1 109 ? -10.355 -1.725 12.007 1.00 95.38 109 CYS A O 1
ATOM 869 N N . ARG A 1 110 ? -10.278 -1.344 14.222 1.00 94.81 110 ARG A N 1
ATOM 870 C CA . ARG A 1 110 ? -10.901 -2.613 14.613 1.00 94.81 110 ARG A CA 1
ATOM 871 C C . ARG A 1 110 ? -12.358 -2.644 14.141 1.00 94.81 110 ARG A C 1
ATOM 873 O O . ARG A 1 110 ? -13.035 -1.623 14.116 1.00 94.81 110 ARG A O 1
ATOM 880 N N . MET A 1 111 ? -12.840 -3.834 13.794 1.00 94.62 111 MET A N 1
ATOM 881 C CA . MET A 1 111 ? -14.236 -4.022 13.407 1.00 94.62 111 MET A CA 1
ATOM 882 C C . MET A 1 111 ? -15.171 -3.806 14.606 1.00 94.62 111 MET A C 1
ATOM 884 O O . MET A 1 111 ? -14.937 -4.396 15.661 1.00 94.62 111 MET A O 1
ATOM 888 N N . SER A 1 112 ? -16.246 -3.041 14.423 1.00 94.44 112 SER A N 1
ATOM 889 C CA . SER A 1 112 ? -17.296 -2.792 15.421 1.00 94.44 112 SER A CA 1
ATOM 890 C C . SER A 1 112 ? -18.685 -3.053 14.833 1.00 94.44 112 SER A C 1
ATOM 892 O O . SER A 1 112 ? -18.901 -2.875 13.635 1.00 94.44 112 SER A O 1
ATOM 894 N N . SER A 1 113 ? -19.635 -3.500 15.653 1.00 94.44 113 SER A N 1
ATOM 895 C CA . SER A 1 113 ? -21.056 -3.568 15.277 1.00 94.44 113 SER A CA 1
ATOM 896 C C . SER A 1 113 ? -21.739 -2.199 15.325 1.00 94.44 113 SER A C 1
ATOM 898 O O . SER A 1 113 ? -22.754 -2.008 14.659 1.00 94.44 113 SER A O 1
ATOM 900 N N . ASP A 1 114 ? -21.177 -1.243 16.069 1.00 94.25 114 ASP A N 1
ATOM 901 C CA . ASP A 1 114 ? -21.712 0.111 16.183 1.00 94.25 114 ASP A CA 1
ATOM 902 C C . ASP A 1 114 ? -21.154 1.021 15.081 1.00 94.25 114 ASP A C 1
ATOM 904 O O . ASP A 1 114 ? -19.971 1.377 15.060 1.00 94.25 114 ASP A O 1
ATOM 908 N N . LEU A 1 115 ? -22.033 1.428 14.164 1.00 94.06 115 LEU A N 1
ATOM 909 C CA . LEU A 1 115 ? -21.693 2.334 13.073 1.00 94.06 115 LEU A CA 1
ATOM 910 C C . LEU A 1 115 ? -21.293 3.734 13.569 1.00 94.06 115 LEU A C 1
ATOM 912 O O . LEU A 1 115 ? -20.444 4.360 12.938 1.00 94.06 115 LEU A O 1
ATOM 916 N N . LYS A 1 116 ? -21.844 4.224 14.689 1.00 93.75 116 LYS A N 1
ATOM 917 C CA . LYS A 1 116 ? -21.497 5.543 15.248 1.00 93.75 116 LYS A CA 1
ATOM 918 C C . LYS A 1 116 ? -20.040 5.575 15.701 1.00 93.75 116 LYS A C 1
ATOM 920 O O . LYS A 1 116 ? -19.322 6.523 15.385 1.00 93.75 116 LYS A O 1
ATOM 925 N N . VAL A 1 117 ? -19.580 4.509 16.356 1.00 93.12 117 VAL A N 1
ATOM 926 C CA . VAL A 1 117 ? -18.166 4.343 16.735 1.00 93.12 117 VAL A CA 1
ATOM 927 C C . VAL A 1 117 ? -17.272 4.346 15.493 1.00 93.12 117 VAL A C 1
ATOM 929 O O . VAL A 1 117 ? -16.268 5.055 15.451 1.00 93.12 117 VAL A O 1
ATOM 932 N N . VAL A 1 118 ? -17.656 3.617 14.440 1.00 94.44 118 VAL A N 1
ATOM 933 C CA . VAL A 1 118 ? -16.866 3.554 13.196 1.00 94.44 118 VAL A CA 1
ATOM 934 C C . VAL A 1 118 ? -16.846 4.885 12.442 1.00 94.44 118 VAL A C 1
ATOM 936 O O . VAL A 1 118 ? -15.836 5.217 11.822 1.00 94.44 118 VAL A O 1
ATOM 939 N N . LEU A 1 119 ? -17.913 5.682 12.516 1.00 94.50 119 LEU A N 1
ATOM 940 C CA . LEU A 1 119 ? -17.940 7.036 11.958 1.00 94.50 119 LEU A CA 1
ATOM 941 C C . LEU A 1 119 ? -16.970 7.972 12.696 1.00 94.50 119 LEU A C 1
ATOM 943 O O . LEU A 1 119 ? -16.143 8.605 12.039 1.00 94.50 119 LEU A O 1
ATOM 947 N N . LYS A 1 120 ? -16.970 7.976 14.037 1.00 93.62 120 LYS A N 1
ATOM 948 C CA . LYS A 1 120 ? -15.991 8.740 14.841 1.00 93.62 120 LYS A CA 1
ATOM 949 C C . LYS A 1 120 ? -14.545 8.331 14.536 1.00 93.62 120 LYS A C 1
ATOM 951 O O . LYS A 1 120 ? -13.652 9.172 14.418 1.00 93.62 120 LYS A O 1
ATOM 956 N N . GLN A 1 121 ? -14.314 7.031 14.362 1.00 93.88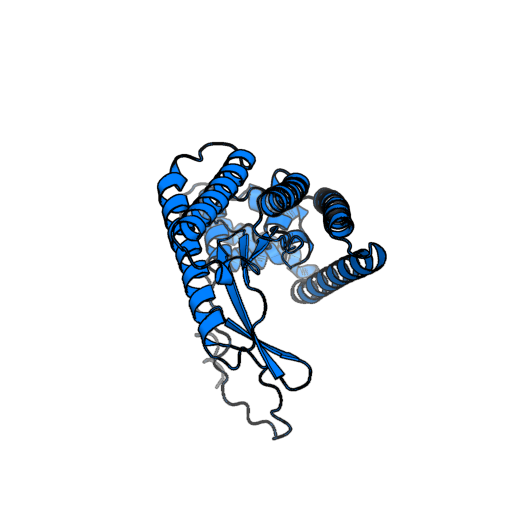 121 GLN A N 1
ATOM 957 C CA . GLN A 1 121 ? -13.023 6.497 13.929 1.00 93.88 121 GLN A CA 1
ATOM 958 C C . GLN A 1 121 ? -12.648 6.986 12.522 1.00 93.88 121 GLN A C 1
ATOM 960 O O . GLN A 1 121 ? -11.518 7.416 12.299 1.00 93.88 121 GLN A O 1
ATOM 965 N N . LEU A 1 122 ? -13.581 6.975 11.566 1.00 95.19 122 LEU A N 1
ATOM 966 C CA . LEU A 1 122 ? -13.342 7.481 10.213 1.00 95.19 122 LEU A CA 1
ATOM 967 C C . LEU A 1 122 ? -12.977 8.974 10.208 1.00 95.19 122 LEU A C 1
ATOM 969 O O . LEU A 1 122 ? -12.113 9.383 9.430 1.00 95.19 122 LEU A O 1
ATOM 973 N N . GLU A 1 123 ? -13.594 9.781 11.070 1.00 95.06 123 GLU A N 1
ATOM 974 C CA . GLU A 1 123 ? -13.242 11.194 11.247 1.00 95.06 123 GLU A CA 1
ATOM 975 C C . GLU A 1 123 ? -11.791 11.369 11.705 1.00 95.06 123 GLU A C 1
ATOM 977 O O . GLU A 1 123 ? -11.066 12.169 11.107 1.00 95.06 123 GLU A O 1
ATOM 982 N N . LEU A 1 124 ? -11.337 10.580 12.690 1.00 94.44 124 LEU A N 1
ATOM 983 C CA . LEU A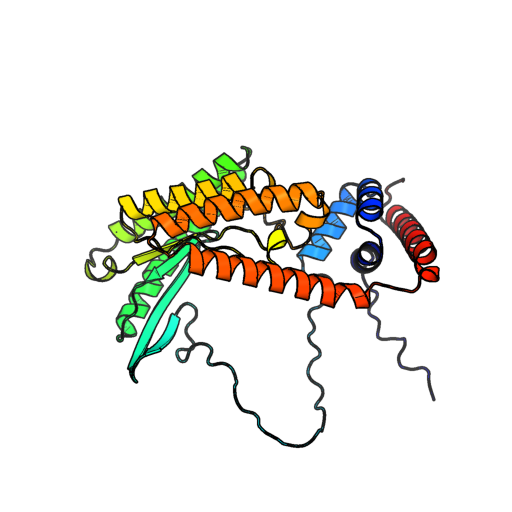 1 124 ? -9.930 10.540 13.114 1.00 94.44 124 LEU A CA 1
ATOM 984 C C . LEU A 1 124 ? -9.016 10.209 11.929 1.00 94.44 124 LEU A C 1
ATOM 986 O O . LEU A 1 124 ? -8.090 10.961 11.620 1.00 94.44 124 LEU A O 1
ATOM 990 N N . LEU A 1 125 ? -9.309 9.122 11.210 1.00 96.00 125 LEU A N 1
ATOM 991 C CA . LEU A 1 125 ? -8.483 8.690 10.082 1.00 96.00 125 LEU A CA 1
ATOM 992 C C . LEU A 1 125 ? -8.405 9.749 8.968 1.00 96.00 125 LEU A C 1
ATOM 994 O O . LEU A 1 125 ? -7.348 9.957 8.364 1.00 96.00 125 LEU A O 1
ATOM 998 N N . ASN A 1 126 ? -9.519 10.426 8.680 1.00 96.88 126 ASN A N 1
ATOM 999 C CA . ASN A 1 126 ? -9.564 11.506 7.697 1.00 96.88 126 ASN A CA 1
ATOM 1000 C C . ASN A 1 126 ? -8.821 12.756 8.176 1.00 96.88 126 ASN A C 1
ATOM 1002 O O . ASN A 1 126 ? -8.215 13.446 7.355 1.00 96.88 126 ASN A O 1
ATOM 1006 N N . SER A 1 127 ? -8.831 13.043 9.478 1.00 96.25 127 SER A N 1
ATOM 1007 C CA . SER A 1 127 ? -8.044 14.126 10.067 1.00 96.25 127 SER A CA 1
ATOM 1008 C C . SER A 1 127 ? -6.542 13.882 9.888 1.00 96.25 127 SER A C 1
ATOM 1010 O O . SER A 1 127 ? -5.855 14.711 9.282 1.00 96.25 127 SER A O 1
ATOM 1012 N N . VAL A 1 128 ? -6.065 12.679 10.238 1.00 96.38 128 VAL A N 1
ATOM 1013 C CA . VAL A 1 128 ? -4.672 12.254 10.001 1.00 96.38 128 VAL A CA 1
ATOM 1014 C C . VAL A 1 128 ? -4.305 12.381 8.522 1.00 96.38 128 VAL A C 1
ATOM 1016 O O . VAL A 1 128 ? -3.266 12.946 8.183 1.00 96.38 128 VAL A O 1
ATOM 1019 N N . LYS A 1 129 ? -5.170 11.909 7.613 1.00 97.12 129 LYS A N 1
ATOM 1020 C CA . LYS A 1 129 ? -4.933 12.017 6.166 1.00 97.12 129 LYS A CA 1
ATOM 1021 C C . LYS A 1 129 ? -4.818 13.462 5.696 1.00 97.12 129 LYS A C 1
ATOM 1023 O O . LYS A 1 129 ? -3.935 13.750 4.891 1.00 97.12 129 LYS A O 1
ATOM 1028 N N . ARG A 1 130 ? -5.709 14.354 6.142 1.00 97.06 130 ARG A N 1
ATOM 1029 C CA . ARG A 1 130 ? -5.676 15.773 5.753 1.00 97.06 130 ARG A CA 1
ATOM 1030 C C . ARG A 1 130 ? -4.363 16.420 6.183 1.00 97.06 130 ARG A C 1
ATOM 1032 O O . ARG A 1 130 ? -3.703 17.019 5.338 1.00 97.06 130 ARG A O 1
ATOM 1039 N N . ARG A 1 131 ? -3.945 16.218 7.439 1.00 96.75 131 ARG A N 1
ATOM 1040 C CA . ARG A 1 131 ? -2.654 16.719 7.940 1.00 96.75 131 ARG A CA 1
ATOM 1041 C C . ARG A 1 131 ? -1.473 16.157 7.166 1.00 96.75 131 ARG A C 1
ATOM 1043 O O . ARG A 1 131 ? -0.626 16.918 6.718 1.00 96.75 131 ARG A O 1
ATOM 1050 N N . PHE A 1 132 ? -1.461 14.845 6.939 1.00 96.00 132 PHE A N 1
ATOM 1051 C CA . PHE A 1 132 ? -0.395 14.188 6.190 1.00 96.00 132 PHE A CA 1
ATOM 1052 C C . PHE A 1 132 ? -0.260 14.754 4.772 1.00 96.00 132 PHE A C 1
ATOM 1054 O O . PHE A 1 132 ? 0.843 15.065 4.332 1.00 96.00 132 PHE A O 1
ATOM 1061 N N . VAL A 1 133 ? -1.376 14.915 4.052 1.00 93.62 133 VAL A N 1
ATOM 1062 C CA . VAL A 1 133 ? -1.368 15.483 2.696 1.00 93.62 133 VAL A CA 1
ATOM 1063 C C . VAL A 1 133 ? -0.866 16.926 2.711 1.00 93.62 133 VAL A C 1
ATOM 1065 O O . VAL A 1 133 ? -0.016 17.256 1.887 1.00 93.62 133 VAL A O 1
ATOM 1068 N N . ALA A 1 134 ? -1.335 17.751 3.651 1.00 94.31 134 ALA A N 1
ATOM 1069 C CA . ALA A 1 134 ? -0.898 19.138 3.784 1.00 94.31 134 ALA A CA 1
ATOM 1070 C C . ALA A 1 134 ? 0.610 19.240 4.071 1.00 94.31 134 ALA A C 1
ATOM 1072 O O . ALA A 1 134 ? 1.319 19.952 3.364 1.00 94.31 134 ALA A O 1
ATOM 1073 N N . LEU A 1 135 ? 1.116 18.465 5.035 1.00 93.12 135 LEU A N 1
ATOM 1074 C CA . LEU A 1 135 ? 2.528 18.470 5.423 1.00 93.12 135 LEU A CA 1
ATOM 1075 C C . LEU A 1 135 ? 3.436 17.989 4.281 1.00 93.12 135 LEU A C 1
ATOM 1077 O O . LEU A 1 135 ? 4.427 18.633 3.943 1.00 93.12 135 LEU A O 1
ATOM 1081 N N . VAL A 1 136 ? 3.062 16.895 3.608 1.00 90.38 136 VAL A N 1
ATOM 1082 C CA . VAL A 1 136 ? 3.821 16.386 2.454 1.00 90.38 136 VAL A CA 1
ATOM 1083 C C . VAL A 1 136 ? 3.822 17.389 1.299 1.00 90.38 136 VAL A C 1
ATOM 1085 O O . VAL A 1 136 ? 4.841 17.527 0.627 1.00 90.38 136 VAL A O 1
ATOM 1088 N N . GLN A 1 137 ? 2.715 18.096 1.052 1.00 88.19 137 GLN A N 1
ATOM 1089 C CA . GLN A 1 137 ? 2.653 19.131 0.014 1.00 88.19 137 GLN A CA 1
ATOM 1090 C C . GLN A 1 137 ? 3.550 20.327 0.352 1.00 88.19 137 GLN A C 1
ATOM 1092 O O . GLN A 1 137 ? 4.338 20.739 -0.501 1.00 88.19 137 GLN A O 1
ATOM 1097 N N . GLN A 1 138 ? 3.490 20.822 1.592 1.00 89.56 138 GLN A N 1
ATOM 1098 C CA . GLN A 1 138 ? 4.290 21.954 2.075 1.00 89.56 138 GLN A CA 1
ATOM 1099 C C . GLN A 1 138 ? 5.798 21.699 2.001 1.00 89.56 138 GLN A C 1
ATOM 1101 O O . GLN A 1 138 ? 6.562 22.617 1.715 1.00 89.56 138 GLN A O 1
ATOM 1106 N N . CYS A 1 139 ? 6.230 20.458 2.218 1.00 84.19 139 CYS A N 1
ATOM 1107 C CA . CYS A 1 139 ? 7.647 20.097 2.241 1.00 84.19 139 CYS A CA 1
ATOM 1108 C C . CYS A 1 139 ? 8.153 19.454 0.940 1.00 84.19 139 CYS A C 1
ATOM 1110 O O . CYS A 1 139 ? 9.344 19.173 0.831 1.00 84.19 139 CYS A O 1
ATOM 1112 N N . SER A 1 140 ? 7.281 19.224 -0.050 1.00 70.94 140 SER A N 1
ATOM 1113 C CA . SER A 1 140 ? 7.605 18.451 -1.263 1.00 70.94 140 SER A CA 1
ATOM 1114 C C . SER A 1 140 ? 8.780 18.996 -2.084 1.00 70.94 140 SER A C 1
ATOM 1116 O O . SER A 1 140 ? 9.440 18.228 -2.780 1.00 70.94 140 SER A O 1
ATOM 1118 N N . TRP A 1 141 ? 9.071 20.294 -1.983 1.00 68.31 141 TRP A N 1
ATOM 1119 C CA . TRP A 1 141 ? 10.171 20.961 -2.685 1.00 68.31 141 TRP A CA 1
ATOM 1120 C C . TRP A 1 141 ? 11.531 20.815 -1.988 1.00 68.31 141 TRP A C 1
ATOM 1122 O O . TRP A 1 141 ? 12.560 20.974 -2.635 1.00 68.31 141 TRP A O 1
ATOM 1132 N N . ARG A 1 142 ? 11.567 20.485 -0.687 1.00 65.75 142 ARG A N 1
ATOM 1133 C CA . ARG A 1 142 ? 12.827 20.327 0.070 1.00 65.75 142 ARG A CA 1
ATOM 1134 C C . ARG A 1 142 ? 13.528 19.000 -0.215 1.00 65.75 142 ARG A C 1
ATOM 1136 O O . ARG A 1 142 ? 14.695 18.821 0.120 1.00 65.75 142 ARG A O 1
ATOM 1143 N N . CYS A 1 143 ? 12.833 18.063 -0.849 1.00 61.50 143 CYS A N 1
ATOM 1144 C CA . CYS A 1 143 ? 13.322 16.719 -1.110 1.00 61.50 143 CYS A CA 1
ATOM 1145 C C . CYS A 1 143 ? 14.094 16.650 -2.441 1.00 61.50 143 CYS A C 1
ATOM 1147 O O . CYS A 1 143 ? 13.721 15.897 -3.333 1.00 61.50 143 CYS A O 1
ATOM 1149 N N . GLY A 1 144 ? 15.171 17.429 -2.583 1.00 60.94 144 GLY A N 1
ATOM 1150 C CA . GLY A 1 144 ? 16.179 17.211 -3.636 1.00 60.94 144 GLY A CA 1
ATOM 1151 C C . GLY A 1 144 ? 17.109 16.021 -3.345 1.00 60.94 144 GLY A C 1
ATOM 1152 O O . GLY A 1 144 ? 18.008 15.722 -4.123 1.00 60.94 144 GLY A O 1
ATOM 1153 N N . GLN A 1 145 ? 16.917 15.361 -2.201 1.00 61.34 145 GLN A N 1
ATOM 1154 C CA . GLN A 1 145 ? 17.753 14.272 -1.711 1.00 61.34 145 GLN A CA 1
ATOM 1155 C C . GLN A 1 145 ? 17.279 12.910 -2.233 1.00 61.34 145 GLN A C 1
ATOM 1157 O O . GLN A 1 145 ? 16.109 12.724 -2.566 1.00 61.34 145 GLN A O 1
ATOM 1162 N N . GLY A 1 146 ? 18.208 11.952 -2.303 1.00 69.00 146 GLY A N 1
ATOM 1163 C CA . GLY A 1 146 ? 17.978 10.627 -2.874 1.00 69.00 146 GLY A CA 1
ATOM 1164 C C . GLY A 1 146 ? 16.765 9.886 -2.297 1.00 69.00 146 GLY A C 1
ATOM 1165 O O . GLY A 1 146 ? 16.306 10.135 -1.184 1.00 69.00 146 GLY A O 1
ATOM 1166 N N . SER A 1 147 ? 16.280 8.909 -3.063 1.00 73.81 147 SER A N 1
ATOM 1167 C CA . SER A 1 147 ? 15.029 8.177 -2.815 1.00 73.81 147 SER A CA 1
ATOM 1168 C C . SER A 1 147 ? 14.799 7.641 -1.391 1.00 73.81 147 SER A C 1
ATOM 1170 O O . SER A 1 147 ? 13.650 7.507 -0.970 1.00 73.81 147 SER A O 1
ATOM 1172 N N . GLY A 1 148 ? 15.864 7.327 -0.646 1.00 81.25 148 GLY A N 1
ATOM 1173 C CA . GLY A 1 148 ? 15.784 6.886 0.749 1.00 81.25 148 GLY A CA 1
ATOM 1174 C C . GLY A 1 148 ? 15.333 7.994 1.703 1.00 81.25 148 GLY A C 1
ATOM 1175 O O . GLY A 1 148 ? 14.407 7.779 2.480 1.00 81.25 148 GLY A O 1
ATOM 1176 N N . ALA A 1 149 ? 15.901 9.197 1.580 1.00 85.12 149 ALA A N 1
ATOM 1177 C CA . ALA A 1 149 ? 15.589 10.331 2.451 1.00 85.12 149 ALA A CA 1
ATOM 1178 C C . ALA A 1 149 ? 14.114 10.738 2.343 1.00 85.12 149 ALA A C 1
ATOM 1180 O O . ALA A 1 149 ? 13.457 11.009 3.345 1.00 85.12 149 ALA A O 1
ATOM 1181 N N . LEU A 1 150 ? 13.545 10.696 1.134 1.00 84.81 150 LEU A N 1
ATOM 1182 C CA . LEU A 1 150 ? 12.124 10.976 0.950 1.00 84.81 150 LEU A CA 1
ATOM 1183 C C . LEU A 1 150 ? 11.218 9.904 1.581 1.00 84.81 150 LEU A C 1
ATOM 1185 O O . LEU A 1 150 ? 10.122 10.228 2.050 1.00 84.81 150 LEU A O 1
ATOM 1189 N N . ARG A 1 151 ? 11.634 8.629 1.587 1.00 87.56 151 ARG A N 1
ATOM 1190 C CA . ARG A 1 151 ? 10.878 7.562 2.264 1.00 87.56 151 ARG A CA 1
ATOM 1191 C C . ARG A 1 151 ? 10.819 7.818 3.765 1.00 87.56 151 ARG A C 1
ATOM 1193 O O . ARG A 1 151 ? 9.724 7.786 4.326 1.00 87.56 151 ARG A O 1
ATOM 1200 N N . ASP A 1 152 ? 11.961 8.133 4.365 1.00 90.50 152 ASP A N 1
ATOM 1201 C CA . ASP A 1 152 ? 12.069 8.425 5.795 1.00 90.50 152 ASP A CA 1
ATOM 1202 C C . ASP A 1 152 ? 11.296 9.692 6.164 1.00 90.50 152 ASP A C 1
ATOM 1204 O O . ASP A 1 152 ? 10.520 9.684 7.116 1.00 90.50 152 ASP A O 1
ATOM 1208 N N . PHE A 1 153 ? 11.389 10.735 5.336 1.00 91.19 153 PHE A N 1
ATOM 1209 C CA . PHE A 1 153 ? 10.596 11.951 5.486 1.00 91.19 153 PHE A CA 1
ATOM 1210 C C . PHE A 1 153 ? 9.086 11.662 5.473 1.00 91.19 153 PHE A C 1
ATOM 1212 O O . PHE A 1 153 ? 8.343 12.098 6.349 1.00 91.19 153 PHE A O 1
ATOM 1219 N N . ARG A 1 154 ? 8.603 10.870 4.505 1.00 91.81 154 ARG A N 1
ATOM 1220 C CA . ARG A 1 154 ? 7.183 10.483 4.428 1.00 91.81 154 ARG A CA 1
ATOM 1221 C C . ARG A 1 154 ? 6.738 9.684 5.645 1.00 91.81 154 ARG A C 1
ATOM 1223 O O . ARG A 1 154 ? 5.611 9.870 6.103 1.00 91.81 154 ARG A O 1
ATOM 1230 N N . TRP A 1 155 ? 7.583 8.781 6.133 1.00 95.19 155 TRP A N 1
ATOM 1231 C CA . TRP A 1 155 ? 7.313 8.054 7.366 1.00 95.19 155 TRP A CA 1
ATOM 1232 C C . TRP A 1 155 ? 7.215 9.006 8.560 1.00 95.19 155 TRP A C 1
ATOM 1234 O O . TRP A 1 155 ? 6.233 8.941 9.299 1.00 95.19 155 TRP A O 1
ATOM 1244 N N . GLN A 1 156 ? 8.171 9.926 8.700 1.00 95.25 156 GLN A N 1
ATOM 1245 C CA . GLN A 1 156 ? 8.188 10.925 9.761 1.00 95.25 156 GLN A CA 1
ATOM 1246 C C . GLN A 1 156 ? 6.894 11.745 9.756 1.00 95.25 156 GLN A C 1
ATOM 1248 O O . GLN A 1 156 ? 6.161 11.706 10.743 1.00 95.25 156 GLN A O 1
ATOM 1253 N N . CYS A 1 157 ? 6.520 12.342 8.618 1.00 95.25 157 CYS A N 1
ATOM 1254 C CA . CYS A 1 157 ? 5.258 13.074 8.480 1.00 95.25 157 CYS A CA 1
ATOM 1255 C C . CYS A 1 157 ? 4.037 12.237 8.872 1.00 95.25 157 CYS A C 1
ATOM 1257 O O . CYS A 1 157 ? 3.125 12.733 9.531 1.00 95.25 157 CYS A O 1
ATOM 1259 N N . PHE A 1 158 ? 3.991 10.972 8.442 1.00 96.69 158 PHE A N 1
ATOM 1260 C CA . PHE A 1 158 ? 2.894 10.068 8.778 1.00 96.69 158 PHE A CA 1
ATOM 1261 C C . PHE A 1 158 ? 2.817 9.825 10.289 1.00 96.69 158 PHE A C 1
ATOM 1263 O O . PHE A 1 158 ? 1.744 9.985 10.871 1.00 96.69 158 PHE A O 1
ATOM 1270 N N . SER A 1 159 ? 3.944 9.490 10.922 1.00 96.75 159 SER A N 1
ATOM 1271 C CA . SER A 1 159 ? 4.016 9.229 12.361 1.00 96.75 159 SER A CA 1
ATOM 1272 C C . SER A 1 159 ? 3.716 10.469 13.210 1.00 96.75 159 SER A C 1
ATOM 1274 O O . SER A 1 159 ? 2.990 10.361 14.193 1.00 96.75 159 SER A O 1
ATOM 1276 N N . GLU A 1 160 ? 4.177 11.651 12.797 1.00 95.81 160 GLU A N 1
ATOM 1277 C CA . GLU A 1 160 ? 3.926 12.921 13.485 1.00 95.81 160 GLU A CA 1
ATOM 1278 C C . GLU A 1 160 ? 2.458 13.339 13.387 1.00 95.81 160 GLU A C 1
ATOM 1280 O O . GLU A 1 160 ? 1.850 13.687 14.398 1.00 95.81 160 GLU A O 1
ATOM 1285 N N . CYS A 1 161 ? 1.856 13.255 12.193 1.00 96.62 161 CYS A N 1
ATOM 1286 C CA . CYS A 1 161 ? 0.434 13.560 12.008 1.00 96.62 161 CYS A CA 1
ATOM 1287 C C . CYS A 1 161 ? -0.449 12.619 12.828 1.00 96.62 161 CYS A C 1
ATOM 1289 O O . CYS A 1 161 ? -1.446 13.050 13.404 1.00 96.62 161 CYS A O 1
ATOM 1291 N N . LEU A 1 162 ? -0.077 11.340 12.881 1.00 95.19 162 LEU A N 1
ATOM 1292 C CA . LEU A 1 162 ? -0.774 10.336 13.667 1.00 95.19 162 LEU A CA 1
ATOM 1293 C C . LEU A 1 162 ? -0.651 10.632 15.166 1.00 95.19 162 LEU A C 1
ATOM 1295 O O . LEU A 1 162 ? -1.664 10.741 15.846 1.00 95.19 162 LEU A O 1
ATOM 1299 N N . ALA A 1 163 ? 0.564 10.858 15.666 1.00 93.62 163 ALA A N 1
ATOM 1300 C CA . ALA A 1 163 ? 0.798 11.192 17.068 1.00 93.62 163 ALA A CA 1
ATOM 1301 C C . ALA A 1 163 ? 0.136 12.516 17.487 1.00 93.62 163 ALA A C 1
ATOM 1303 O O . ALA A 1 163 ? -0.296 12.652 18.628 1.00 93.62 163 ALA A O 1
ATOM 1304 N N . ALA A 1 164 ? 0.060 13.508 16.598 1.00 94.31 164 ALA A N 1
ATOM 1305 C CA . ALA A 1 164 ? -0.625 14.769 16.870 1.00 94.31 164 ALA A CA 1
ATOM 1306 C C . ALA A 1 164 ? -2.140 14.577 17.034 1.00 94.31 164 ALA A C 1
ATOM 1308 O O . ALA A 1 164 ? -2.715 15.107 17.979 1.00 94.31 164 ALA A O 1
ATOM 1309 N N . GLU A 1 165 ? -2.771 13.800 16.151 1.00 94.31 165 GLU A N 1
ATOM 1310 C CA . GLU A 1 165 ? -4.217 13.547 16.199 1.00 94.31 165 GLU A CA 1
ATOM 1311 C C . GLU A 1 165 ? -4.635 12.642 17.359 1.00 94.31 165 GLU A C 1
ATOM 1313 O O . GLU A 1 165 ? -5.714 12.834 17.914 1.00 94.31 165 GLU A O 1
ATOM 1318 N N . LEU A 1 166 ? -3.788 11.683 17.747 1.00 91.31 166 LEU A N 1
ATOM 1319 C CA . LEU A 1 166 ? -4.040 10.859 18.931 1.00 91.31 166 LEU A CA 1
ATOM 1320 C C . LEU A 1 166 ? -3.902 11.696 20.209 1.00 91.31 166 LEU A C 1
ATOM 1322 O O . LEU A 1 166 ? -4.779 11.655 21.056 1.00 91.31 166 LEU A O 1
ATOM 1326 N N . ARG A 1 167 ? -2.875 12.556 20.314 1.00 91.31 167 ARG A N 1
ATOM 1327 C CA . ARG A 1 167 ? -2.722 13.462 21.470 1.00 91.31 167 ARG A CA 1
ATOM 1328 C C . ARG A 1 167 ? -3.845 14.488 21.597 1.00 91.31 167 ARG A C 1
ATOM 1330 O O . ARG A 1 167 ? -4.158 14.894 22.710 1.00 91.31 167 ARG A O 1
ATOM 1337 N N . SER A 1 168 ? -4.426 14.945 20.486 1.00 91.06 168 SER A N 1
ATOM 1338 C CA . SER A 1 168 ? -5.510 15.932 20.533 1.00 91.06 168 SER A CA 1
ATOM 1339 C C . SER A 1 168 ? -6.869 15.329 20.888 1.00 91.06 168 SER A C 1
ATOM 1341 O O . SER A 1 168 ? -7.831 16.079 21.034 1.00 91.06 168 SER A O 1
ATOM 1343 N N . ARG A 1 169 ? -6.988 13.999 20.986 1.00 87.75 169 ARG A N 1
ATOM 1344 C CA . ARG A 1 169 ? -8.225 13.315 21.370 1.00 87.75 169 ARG A CA 1
ATOM 1345 C C . ARG A 1 169 ? -8.031 12.659 22.733 1.00 87.75 169 ARG A C 1
ATOM 1347 O O . ARG A 1 169 ? -7.133 11.853 22.910 1.00 87.75 169 ARG A O 1
ATOM 1354 N N . GLN A 1 170 ? -8.892 12.987 23.691 1.00 77.38 170 GLN A N 1
ATOM 1355 C CA . GLN A 1 170 ? -8.879 12.372 25.027 1.00 77.38 170 GLN A CA 1
ATOM 1356 C C . GLN A 1 170 ? -9.633 11.024 25.073 1.00 77.38 170 GLN A C 1
ATOM 1358 O O . GLN A 1 170 ? -9.695 10.379 26.116 1.00 77.38 170 GLN A O 1
ATOM 1363 N N . ASP A 1 171 ? -10.194 10.575 23.945 1.00 75.00 171 ASP A N 1
ATOM 1364 C CA . ASP A 1 171 ? -11.031 9.376 23.856 1.00 75.00 171 ASP A CA 1
ATOM 1365 C C . ASP A 1 171 ? -10.191 8.085 23.823 1.00 75.00 171 ASP A C 1
ATOM 1367 O O . ASP A 1 171 ? -9.893 7.545 22.754 1.00 75.00 171 ASP A O 1
ATOM 1371 N N . ALA A 1 172 ? -9.876 7.533 24.998 1.00 62.03 172 ALA A N 1
ATOM 1372 C CA . ALA A 1 172 ? -9.155 6.259 25.137 1.00 62.03 172 ALA A CA 1
ATOM 1373 C C . ALA A 1 172 ? -9.819 5.076 24.388 1.00 62.03 172 ALA A C 1
ATOM 1375 O O . ALA A 1 172 ? -9.143 4.130 23.972 1.00 62.03 172 ALA A O 1
ATOM 1376 N N . GLU A 1 173 ? -11.139 5.124 24.158 1.00 61.88 173 GLU A N 1
ATOM 1377 C CA . GLU A 1 173 ? -11.873 4.101 23.398 1.00 61.88 173 GLU A CA 1
ATOM 1378 C C . GLU A 1 173 ? -11.486 4.042 21.910 1.00 61.88 173 GLU A C 1
ATOM 1380 O O . GLU A 1 173 ? -11.590 2.981 21.284 1.00 61.88 173 GLU A O 1
ATOM 1385 N N . LEU A 1 174 ? -11.015 5.151 21.324 1.00 65.25 174 LEU A N 1
ATOM 1386 C CA . LEU A 1 174 ? -10.625 5.205 19.910 1.00 65.25 174 LEU A CA 1
ATOM 1387 C C . LEU A 1 174 ? -9.253 4.557 19.648 1.00 65.25 174 LEU A C 1
ATOM 1389 O O . LEU A 1 174 ? -9.002 4.103 18.525 1.00 65.25 174 LEU A O 1
ATOM 1393 N N . ASP A 1 175 ? -8.403 4.449 20.672 1.00 62.88 175 ASP A N 1
ATOM 1394 C CA . ASP A 1 175 ? -6.987 4.091 20.522 1.00 62.88 175 ASP A CA 1
ATOM 1395 C C . ASP A 1 175 ? -6.725 2.580 20.454 1.00 62.88 175 ASP A C 1
ATOM 1397 O O . ASP A 1 175 ? -5.837 2.126 19.727 1.00 62.88 175 ASP A O 1
ATOM 1401 N N . SER A 1 176 ? -7.531 1.757 21.133 1.00 63.53 176 SER A N 1
ATOM 1402 C CA . SER A 1 176 ? -7.229 0.326 21.353 1.00 63.53 176 SER A CA 1
ATOM 1403 C C . SER A 1 176 ? -7.274 -0.573 20.101 1.00 63.53 176 SER A C 1
ATOM 1405 O O . SER A 1 176 ? -6.947 -1.763 20.157 1.00 63.53 176 SER A O 1
ATOM 1407 N N . GLY A 1 177 ? -7.683 -0.039 18.947 1.00 89.06 177 GLY A N 1
ATOM 1408 C CA . GLY A 1 177 ? -7.937 -0.818 17.734 1.00 89.06 177 GLY A CA 1
ATOM 1409 C C . GLY A 1 177 ? -7.258 -0.314 16.469 1.00 89.06 177 GLY A C 1
ATOM 1410 O O . GLY A 1 177 ? -7.472 -0.910 15.408 1.00 89.06 177 GLY A O 1
ATOM 1411 N N . LEU A 1 178 ? -6.490 0.774 16.538 1.00 94.88 178 LEU A N 1
ATOM 1412 C CA . LEU A 1 178 ? -5.927 1.381 15.342 1.00 94.88 178 LEU A CA 1
ATOM 1413 C C . LEU A 1 178 ? -4.755 0.555 14.804 1.00 94.88 178 LEU A C 1
ATOM 1415 O O . LEU A 1 178 ? -3.841 0.156 15.528 1.00 94.88 178 LEU A O 1
ATOM 1419 N N . ARG A 1 179 ? -4.789 0.280 13.502 1.00 97.06 179 ARG A N 1
ATOM 1420 C CA . ARG A 1 179 ? -3.767 -0.4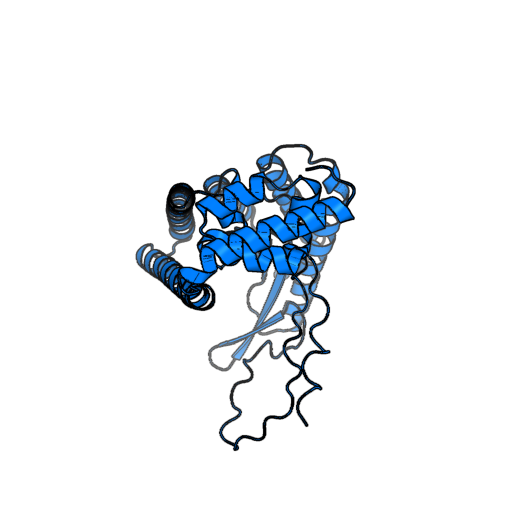85 12.790 1.00 97.06 179 ARG A CA 1
ATOM 1421 C C . ARG A 1 179 ? -3.363 0.229 11.516 1.00 97.06 179 ARG A C 1
ATOM 1423 O O . ARG A 1 179 ? -4.160 0.958 10.923 1.00 97.06 179 ARG A O 1
ATOM 1430 N N . PHE A 1 180 ? -2.151 -0.037 11.056 1.00 97.75 180 PHE A N 1
ATOM 1431 C CA . PHE A 1 180 ? -1.693 0.423 9.758 1.00 97.75 180 PHE A CA 1
ATOM 1432 C C . PHE A 1 180 ? -0.987 -0.680 8.976 1.00 97.75 180 PHE A C 1
ATOM 1434 O O . PHE A 1 180 ? -0.386 -1.588 9.544 1.00 97.75 180 PHE A O 1
ATOM 1441 N N . ASP A 1 181 ? -1.059 -0.587 7.656 1.00 97.88 181 ASP A N 1
ATOM 1442 C CA . ASP A 1 181 ? -0.209 -1.331 6.736 1.00 97.88 181 ASP A CA 1
ATOM 1443 C C . ASP A 1 181 ? 0.453 -0.361 5.755 1.00 97.88 181 ASP A C 1
ATOM 1445 O O . ASP A 1 181 ? -0.010 0.766 5.549 1.00 97.88 181 ASP A O 1
ATOM 1449 N N . ALA A 1 182 ? 1.557 -0.784 5.155 1.00 96.88 182 ALA A N 1
ATOM 1450 C CA . ALA A 1 182 ? 2.251 -0.017 4.141 1.00 96.88 182 ALA A CA 1
ATOM 1451 C C . ALA A 1 182 ? 2.195 -0.736 2.793 1.00 96.88 182 ALA A C 1
ATOM 1453 O O . ALA A 1 182 ? 2.395 -1.948 2.675 1.00 96.88 182 ALA A O 1
ATOM 1454 N N . CYS A 1 183 ? 1.934 0.042 1.747 1.00 94.25 183 CYS A N 1
ATOM 1455 C CA . CYS A 1 183 ? 1.915 -0.424 0.375 1.00 94.25 183 CYS A CA 1
ATOM 1456 C C . CYS A 1 183 ? 3.316 -0.352 -0.239 1.00 94.25 183 CYS A C 1
ATOM 1458 O O . CYS A 1 183 ? 3.941 0.707 -0.281 1.00 94.25 183 CYS A O 1
ATOM 1460 N N . VAL A 1 184 ? 3.740 -1.453 -0.852 1.00 91.88 184 VAL A N 1
ATOM 1461 C CA . VAL A 1 184 ? 4.992 -1.567 -1.599 1.00 91.88 184 VAL A CA 1
ATOM 1462 C C . VAL A 1 184 ? 4.673 -1.669 -3.099 1.00 91.88 184 VAL A C 1
ATOM 1464 O O . VAL A 1 184 ? 3.876 -2.523 -3.517 1.00 91.88 184 VAL A O 1
ATOM 1467 N N . PRO A 1 185 ? 5.217 -0.772 -3.943 1.00 86.88 185 PRO A N 1
ATOM 1468 C CA . PRO A 1 185 ? 4.863 -0.693 -5.356 1.00 86.88 185 PRO A CA 1
ATOM 1469 C C . PRO A 1 185 ? 5.498 -1.831 -6.175 1.00 86.88 185 PRO A C 1
ATOM 1471 O O . PRO A 1 185 ? 6.527 -1.645 -6.801 1.00 86.88 185 PRO A O 1
ATOM 1474 N N . SER A 1 186 ? 4.851 -2.995 -6.231 1.00 89.12 186 SER A N 1
ATOM 1475 C CA . SER A 1 186 ? 5.344 -4.201 -6.932 1.00 89.12 186 SER A CA 1
ATOM 1476 C C . SER A 1 186 ? 4.528 -4.594 -8.175 1.00 89.12 186 SER A C 1
ATOM 1478 O O . SER A 1 186 ? 4.639 -5.705 -8.696 1.00 89.12 186 SER A O 1
ATOM 1480 N N . TYR A 1 187 ? 3.692 -3.691 -8.696 1.00 85.62 187 TYR A N 1
ATOM 1481 C CA . TYR A 1 187 ? 2.814 -3.976 -9.845 1.00 85.62 187 TYR A CA 1
ATOM 1482 C C . TYR A 1 187 ? 3.577 -4.324 -11.126 1.00 85.62 187 TYR A C 1
ATOM 1484 O O . TYR A 1 187 ? 3.002 -4.971 -11.996 1.00 85.62 187 TYR A O 1
ATOM 1492 N N . PHE A 1 188 ? 4.830 -3.895 -11.262 1.00 82.06 188 PHE A N 1
ATOM 1493 C CA . PHE A 1 188 ? 5.661 -4.226 -12.416 1.00 82.06 188 PHE A CA 1
ATOM 1494 C C . PHE A 1 188 ? 6.217 -5.658 -12.347 1.00 82.06 188 PHE A C 1
ATOM 1496 O O . PHE A 1 188 ? 6.553 -6.203 -13.389 1.00 82.06 188 PHE A O 1
ATOM 1503 N N . LEU A 1 189 ? 6.228 -6.275 -11.157 1.00 86.56 189 LEU A N 1
ATOM 1504 C CA . LEU A 1 189 ? 6.644 -7.666 -10.938 1.00 86.56 189 LEU A CA 1
ATOM 1505 C C . LEU A 1 189 ? 5.450 -8.627 -10.892 1.00 86.56 189 LEU A C 1
ATOM 1507 O O . LEU A 1 189 ? 5.487 -9.694 -11.485 1.00 86.56 189 LEU A O 1
ATOM 1511 N N . LEU A 1 190 ? 4.368 -8.249 -10.198 1.00 88.00 190 LEU A N 1
ATOM 1512 C CA . LEU A 1 190 ? 3.244 -9.157 -9.895 1.00 88.00 190 LEU A CA 1
ATOM 1513 C C . LEU A 1 190 ? 1.903 -8.719 -10.501 1.00 88.00 190 LEU A C 1
ATOM 1515 O O . LEU A 1 190 ? 0.855 -9.358 -10.327 1.00 88.00 190 LEU A O 1
ATOM 1519 N N . GLY A 1 191 ? 1.861 -7.549 -11.141 1.00 84.56 191 GLY A N 1
ATOM 1520 C CA . GLY A 1 191 ? 0.603 -6.930 -11.567 1.00 84.56 191 GLY A CA 1
ATOM 1521 C C . GLY A 1 191 ? -0.333 -6.577 -10.404 1.00 84.56 191 GLY A C 1
ATOM 1522 O O . GLY A 1 191 ? -1.520 -6.339 -10.641 1.00 84.56 191 GLY A O 1
ATOM 1523 N N . LYS A 1 192 ? 0.169 -6.592 -9.161 1.00 89.19 192 LYS A N 1
ATOM 1524 C CA . LYS A 1 192 ? -0.508 -6.203 -7.917 1.00 89.19 192 LYS A CA 1
ATOM 1525 C C . LYS A 1 192 ? 0.496 -5.504 -6.999 1.00 89.19 192 LYS A C 1
ATOM 1527 O O . LYS A 1 192 ? 1.696 -5.645 -7.187 1.00 89.19 192 LYS A O 1
ATOM 1532 N N . ARG A 1 193 ? -0.008 -4.733 -6.038 1.00 91.25 193 ARG A N 1
ATOM 1533 C CA . ARG A 1 193 ? 0.798 -4.135 -4.966 1.00 91.25 193 ARG A CA 1
ATOM 1534 C C . ARG A 1 193 ? 0.956 -5.150 -3.841 1.00 91.25 193 ARG A C 1
ATOM 1536 O O . ARG A 1 193 ? 0.008 -5.884 -3.559 1.00 91.25 193 ARG A O 1
ATOM 1543 N N . LEU A 1 194 ? 2.120 -5.161 -3.207 1.00 93.88 194 LEU A N 1
ATOM 1544 C CA . LEU A 1 194 ? 2.332 -5.894 -1.968 1.00 93.88 194 LEU A CA 1
ATOM 1545 C C . LEU A 1 194 ? 1.989 -4.986 -0.790 1.00 93.88 194 LEU A C 1
ATOM 1547 O O . LEU A 1 194 ? 2.152 -3.769 -0.860 1.00 93.88 194 LEU A O 1
ATOM 1551 N N . HIS A 1 195 ? 1.493 -5.596 0.275 1.00 95.81 195 HIS A N 1
ATOM 1552 C CA . HIS A 1 195 ? 1.206 -4.929 1.537 1.00 95.81 195 HIS A CA 1
ATOM 1553 C C . HIS A 1 195 ? 2.008 -5.607 2.639 1.00 95.81 195 HIS A C 1
ATOM 1555 O O . HIS A 1 195 ? 2.133 -6.839 2.634 1.00 95.81 195 HIS A O 1
ATOM 1561 N N . THR A 1 196 ? 2.546 -4.811 3.558 1.00 97.75 196 THR A N 1
ATOM 1562 C CA . THR A 1 196 ? 3.085 -5.326 4.817 1.00 97.75 196 THR A CA 1
ATOM 1563 C C . THR A 1 196 ? 1.968 -5.971 5.651 1.00 97.75 196 THR A C 1
ATOM 1565 O O . THR A 1 196 ? 0.785 -5.757 5.362 1.00 97.75 196 THR A O 1
ATOM 1568 N N . PRO A 1 197 ? 2.310 -6.721 6.711 1.00 97.81 197 PRO A N 1
ATOM 1569 C CA . PRO A 1 197 ? 1.362 -7.028 7.774 1.00 97.81 197 PRO A CA 1
ATOM 1570 C C . PRO A 1 197 ? 0.688 -5.760 8.315 1.00 97.81 197 PRO A C 1
ATOM 1572 O O . PRO A 1 197 ? 1.206 -4.649 8.163 1.00 97.81 197 PRO A O 1
ATOM 1575 N N . CYS A 1 198 ? -0.466 -5.939 8.957 1.00 97.00 198 CYS A N 1
ATOM 1576 C CA . CYS A 1 198 ? -1.099 -4.871 9.720 1.00 97.00 198 CYS A CA 1
ATOM 1577 C C . CYS A 1 198 ? -0.427 -4.775 11.092 1.00 97.00 198 CYS A C 1
ATOM 1579 O O . CYS A 1 198 ? -0.479 -5.728 11.868 1.00 97.00 198 CYS A O 1
ATOM 1581 N N . PHE A 1 199 ? 0.158 -3.624 11.398 1.00 97.00 199 PHE A N 1
ATOM 1582 C CA . PHE A 1 199 ? 0.795 -3.338 12.678 1.00 97.00 199 PHE A CA 1
ATOM 1583 C C . PHE A 1 199 ? -0.137 -2.498 13.553 1.00 97.00 199 PHE A C 1
ATOM 1585 O O . PHE A 1 199 ? -0.841 -1.635 13.021 1.00 97.00 199 PHE A O 1
ATOM 1592 N N . PRO A 1 200 ? -0.174 -2.722 14.876 1.00 96.44 200 PRO A N 1
ATOM 1593 C CA . PRO A 1 200 ? -0.890 -1.833 15.781 1.00 96.44 200 PRO A CA 1
ATOM 1594 C C . PRO A 1 200 ? -0.227 -0.449 15.800 1.00 96.44 200 PRO A C 1
ATOM 1596 O O . PRO A 1 200 ? 0.991 -0.332 15.652 1.00 96.44 200 PRO A O 1
ATOM 1599 N N . VAL A 1 201 ? -1.017 0.605 16.000 1.00 95.25 201 VAL A N 1
ATOM 1600 C CA . VAL A 1 201 ? -0.498 1.965 16.209 1.00 95.25 201 VAL A CA 1
ATOM 1601 C C . VAL A 1 201 ? -0.077 2.122 17.671 1.00 95.25 201 VAL A C 1
ATOM 1603 O O . VAL A 1 201 ? -0.708 2.794 18.472 1.00 95.25 201 VAL A O 1
ATOM 1606 N N . THR A 1 202 ? 1.006 1.438 18.021 1.00 93.88 202 THR A N 1
ATOM 1607 C CA . THR A 1 202 ? 1.746 1.597 19.278 1.00 93.88 202 THR A CA 1
ATOM 1608 C C . THR A 1 202 ? 3.178 2.011 18.948 1.00 93.88 202 THR A C 1
ATOM 1610 O O . THR A 1 202 ? 3.609 1.872 17.803 1.00 93.88 202 THR A O 1
ATOM 1613 N N . CYS A 1 203 ? 3.958 2.488 19.923 1.00 93.69 203 CYS A N 1
ATOM 1614 C CA . CYS A 1 203 ? 5.363 2.850 19.683 1.00 93.69 203 CYS A CA 1
ATOM 1615 C C . CYS A 1 203 ? 6.164 1.684 19.058 1.00 93.69 203 CYS A C 1
ATOM 1617 O O . CYS A 1 203 ? 6.850 1.854 18.047 1.00 93.69 203 CYS A O 1
ATOM 1619 N N . SER A 1 204 ? 6.005 0.468 19.592 1.00 95.75 204 SER A N 1
ATOM 1620 C CA . SER A 1 204 ? 6.636 -0.737 19.045 1.00 95.75 204 SER A CA 1
ATOM 1621 C C . SER A 1 204 ? 6.078 -1.122 17.672 1.00 95.75 204 SER A C 1
ATOM 1623 O O . SER A 1 204 ? 6.851 -1.416 16.761 1.00 95.75 204 SER A O 1
ATOM 1625 N N . GLY A 1 205 ? 4.756 -1.071 17.481 1.00 95.88 205 GLY A N 1
ATOM 1626 C CA . GLY A 1 205 ? 4.114 -1.415 16.212 1.00 95.88 205 GLY A CA 1
ATOM 1627 C C . GLY A 1 205 ? 4.483 -0.463 15.073 1.00 95.88 205 GLY A C 1
ATOM 1628 O O . GLY A 1 205 ? 4.758 -0.916 13.962 1.00 95.88 205 GLY A O 1
ATOM 1629 N N . LEU A 1 206 ? 4.586 0.839 15.354 1.00 96.50 206 LEU A N 1
ATOM 1630 C CA . LEU A 1 206 ? 5.068 1.846 14.409 1.00 96.50 206 LEU A CA 1
ATOM 1631 C C . LEU A 1 206 ? 6.516 1.569 13.996 1.00 96.50 206 LEU A C 1
ATOM 1633 O O . LEU A 1 206 ? 6.806 1.526 12.802 1.00 96.50 206 LEU A O 1
ATOM 1637 N N . ARG A 1 207 ? 7.412 1.302 14.955 1.00 97.19 207 ARG A N 1
ATOM 1638 C CA . ARG A 1 207 ? 8.813 0.950 14.662 1.00 97.19 207 ARG A CA 1
ATOM 1639 C C . ARG A 1 207 ? 8.929 -0.316 13.811 1.00 97.19 207 ARG A C 1
ATOM 1641 O O . ARG A 1 207 ? 9.653 -0.312 12.818 1.00 97.19 207 ARG A O 1
ATOM 1648 N N . LEU A 1 208 ? 8.203 -1.377 14.167 1.00 97.69 208 LEU A N 1
ATOM 1649 C CA . LEU A 1 208 ? 8.208 -2.640 13.422 1.00 97.69 208 LEU A CA 1
ATOM 1650 C C . LEU A 1 208 ? 7.640 -2.469 12.010 1.00 97.69 208 LEU A C 1
ATOM 1652 O O . LEU A 1 208 ? 8.232 -2.954 11.046 1.00 97.69 208 LEU A O 1
ATOM 1656 N N . GLY A 1 209 ? 6.528 -1.746 11.869 1.00 97.12 209 GLY A N 1
ATOM 1657 C CA . GLY A 1 209 ? 5.935 -1.489 10.562 1.00 97.12 209 GLY A CA 1
ATOM 1658 C C . GLY A 1 209 ? 6.802 -0.601 9.676 1.00 97.12 209 GLY A C 1
ATOM 1659 O O . GLY A 1 209 ? 6.908 -0.869 8.478 1.00 97.12 209 GLY A O 1
ATOM 1660 N N . HIS A 1 210 ? 7.495 0.383 10.257 1.00 97.00 210 HIS A N 1
ATOM 1661 C CA . HIS A 1 210 ? 8.492 1.177 9.545 1.00 97.00 210 HIS A CA 1
ATOM 1662 C C . HIS A 1 210 ? 9.641 0.307 9.040 1.00 97.00 210 HIS A C 1
ATOM 1664 O O . HIS A 1 210 ? 9.934 0.322 7.846 1.00 97.00 210 HIS A O 1
ATOM 1670 N N . ALA A 1 211 ? 10.245 -0.498 9.920 1.00 97.56 211 ALA A N 1
ATOM 1671 C CA . ALA A 1 211 ? 11.351 -1.381 9.567 1.00 97.56 211 ALA A CA 1
ATOM 1672 C C . ALA A 1 211 ? 10.954 -2.387 8.472 1.00 97.56 211 ALA A C 1
ATOM 1674 O O . ALA A 1 211 ? 11.698 -2.586 7.510 1.00 97.56 211 ALA A O 1
ATOM 1675 N N . ALA A 1 212 ? 9.754 -2.968 8.566 1.00 97.69 212 ALA A N 1
ATOM 1676 C CA . ALA A 1 212 ? 9.209 -3.879 7.564 1.00 97.69 212 ALA A CA 1
ATOM 1677 C C . ALA A 1 212 ? 8.999 -3.199 6.201 1.00 97.69 212 ALA A C 1
ATOM 1679 O O . ALA A 1 212 ? 9.384 -3.738 5.160 1.00 97.69 212 ALA A O 1
ATOM 1680 N N . TRP A 1 213 ? 8.392 -2.009 6.196 1.00 96.31 213 TRP A N 1
ATOM 1681 C CA . TRP A 1 213 ? 8.170 -1.237 4.976 1.00 96.31 213 TRP A CA 1
ATOM 1682 C C . TRP A 1 213 ? 9.484 -0.795 4.329 1.00 96.31 213 TRP A C 1
ATOM 1684 O O . TRP A 1 213 ? 9.648 -0.955 3.116 1.00 96.31 213 TRP A O 1
ATOM 1694 N N . ARG A 1 214 ? 10.427 -0.297 5.136 1.00 95.25 214 ARG A N 1
ATOM 1695 C CA . ARG A 1 214 ? 11.761 0.115 4.701 1.00 95.25 214 ARG A CA 1
ATOM 1696 C C . ARG A 1 214 ? 12.520 -1.051 4.079 1.00 95.25 214 ARG A C 1
ATOM 1698 O O . ARG A 1 214 ? 12.912 -0.943 2.926 1.00 95.25 214 ARG A O 1
ATOM 1705 N N . SER A 1 215 ? 12.585 -2.195 4.761 1.00 96.31 215 SER A N 1
ATOM 1706 C CA . SER A 1 215 ? 13.255 -3.402 4.251 1.00 96.31 215 SER A CA 1
ATOM 1707 C C . SER A 1 215 ? 12.716 -3.833 2.883 1.00 96.31 215 SER A C 1
ATOM 1709 O O . SER A 1 215 ? 13.478 -4.185 1.987 1.00 96.31 215 SER A O 1
ATOM 1711 N N . LEU A 1 216 ? 11.395 -3.766 2.676 1.00 95.25 216 LEU A N 1
ATOM 1712 C CA . LEU A 1 216 ? 10.789 -4.081 1.378 1.00 95.25 216 LEU A CA 1
ATOM 1713 C C . LEU A 1 216 ? 11.090 -3.034 0.299 1.00 95.25 216 LEU A C 1
ATOM 1715 O O . LEU A 1 216 ? 11.237 -3.384 -0.873 1.00 95.25 216 LEU A O 1
ATOM 1719 N N . CYS A 1 217 ? 11.155 -1.756 0.667 1.00 91.88 217 CYS A N 1
ATOM 1720 C CA . CYS A 1 217 ? 11.533 -0.688 -0.255 1.00 91.88 217 CYS A CA 1
ATOM 1721 C C . CYS A 1 217 ? 13.024 -0.730 -0.614 1.00 91.88 217 CYS A C 1
ATOM 1723 O O . CYS A 1 217 ? 13.380 -0.382 -1.738 1.00 91.88 217 CYS A O 1
ATOM 1725 N N . ASP A 1 218 ? 13.872 -1.173 0.309 1.00 92.00 218 ASP A N 1
ATOM 1726 C CA . ASP A 1 218 ? 15.304 -1.364 0.095 1.00 92.00 218 ASP A CA 1
ATOM 1727 C C . ASP A 1 218 ? 15.564 -2.616 -0.756 1.00 92.00 218 ASP A C 1
ATOM 1729 O O . ASP A 1 218 ? 16.390 -2.572 -1.661 1.00 92.00 218 ASP A O 1
ATOM 1733 N N . ALA A 1 219 ? 14.771 -3.684 -0.591 1.00 93.62 219 ALA A N 1
ATOM 1734 C CA . ALA A 1 219 ? 14.799 -4.857 -1.473 1.00 93.62 219 ALA A CA 1
ATOM 1735 C C . ALA A 1 219 ? 14.385 -4.541 -2.922 1.00 93.62 219 ALA A C 1
ATOM 1737 O O . ALA A 1 219 ? 14.838 -5.198 -3.857 1.00 93.62 219 ALA A O 1
ATOM 1738 N N . LEU A 1 220 ? 13.536 -3.524 -3.120 1.00 89.19 220 LEU A N 1
ATOM 1739 C CA . LEU A 1 220 ? 13.254 -2.956 -4.442 1.00 89.19 220 LEU A CA 1
ATOM 1740 C C . LEU A 1 220 ? 14.435 -2.133 -4.994 1.00 89.19 220 LEU A C 1
ATOM 1742 O O . LEU A 1 220 ? 14.458 -1.829 -6.183 1.00 89.19 220 LEU A O 1
ATOM 1746 N N . GLY A 1 221 ? 15.389 -1.725 -4.156 1.00 84.38 221 GLY A N 1
ATOM 1747 C CA . GLY A 1 221 ? 16.547 -0.924 -4.541 1.00 84.38 221 GLY A CA 1
ATOM 1748 C C . GLY A 1 221 ? 16.172 0.422 -5.166 1.00 84.38 221 GLY A C 1
ATOM 1749 O O . GLY A 1 221 ? 15.197 1.078 -4.780 1.00 84.38 221 GLY A O 1
ATOM 1750 N N . SER A 1 222 ? 16.927 0.828 -6.189 1.00 69.75 222 SER A N 1
ATOM 1751 C CA . SER A 1 222 ? 16.654 2.040 -6.977 1.00 69.75 222 SER A CA 1
ATOM 1752 C C . SER A 1 222 ? 15.284 1.993 -7.677 1.00 69.75 222 SER A C 1
ATOM 1754 O O . SER A 1 222 ? 14.656 3.034 -7.897 1.00 69.75 222 SER A O 1
ATOM 1756 N N . LEU A 1 223 ? 14.737 0.795 -7.920 1.00 66.06 223 LEU A N 1
ATOM 1757 C CA . LEU A 1 223 ? 13.387 0.555 -8.459 1.00 66.06 223 LEU A CA 1
ATOM 1758 C C . LEU A 1 223 ? 12.284 0.807 -7.429 1.00 66.06 223 LEU A C 1
ATOM 1760 O O . LEU A 1 223 ? 11.096 0.777 -7.770 1.00 66.06 223 LEU A O 1
ATOM 1764 N N . GLY A 1 224 ? 12.677 1.077 -6.182 1.00 54.00 224 GLY A N 1
ATOM 1765 C CA . GLY A 1 224 ? 11.834 1.376 -5.036 1.00 54.00 224 GLY A CA 1
ATOM 1766 C C . GLY A 1 224 ? 11.707 2.857 -4.687 1.00 54.00 224 GLY A C 1
ATOM 1767 O O . GLY A 1 224 ? 10.979 3.147 -3.748 1.00 54.00 224 GLY A O 1
ATOM 1768 N N . SER A 1 225 ? 12.341 3.802 -5.407 1.00 59.81 225 SER A N 1
ATOM 1769 C CA . SER A 1 225 ? 12.072 5.244 -5.212 1.00 59.81 225 SER A CA 1
ATOM 1770 C C . SER A 1 225 ? 10.577 5.588 -5.127 1.00 59.81 225 SER A C 1
ATOM 1772 O O . SER A 1 225 ? 9.817 5.400 -6.080 1.00 59.81 225 SER A O 1
ATOM 1774 N N . VAL A 1 226 ? 10.163 6.064 -3.957 1.00 53.97 226 VAL A N 1
ATOM 1775 C CA . VAL A 1 226 ? 8.799 6.489 -3.625 1.00 53.97 226 VAL A CA 1
ATOM 1776 C C . VAL A 1 226 ? 8.728 8.005 -3.825 1.00 53.97 226 VAL A C 1
ATOM 1778 O O . VAL A 1 226 ? 8.212 8.730 -2.977 1.00 53.97 226 VAL A O 1
ATOM 1781 N N . ASP A 1 227 ? 9.278 8.499 -4.937 1.00 54.06 227 ASP A N 1
ATOM 1782 C CA . ASP A 1 227 ? 9.202 9.918 -5.260 1.00 54.06 227 ASP A CA 1
ATOM 1783 C C . ASP A 1 227 ? 7.743 10.310 -5.467 1.00 54.06 227 ASP A C 1
ATOM 1785 O O . ASP A 1 227 ? 7.031 9.822 -6.347 1.00 54.06 227 ASP A O 1
ATOM 1789 N N . GLY A 1 228 ? 7.267 11.146 -4.544 1.00 46.19 228 GLY A N 1
ATOM 1790 C CA . GLY A 1 228 ? 5.891 11.613 -4.436 1.00 46.19 228 GLY A CA 1
ATOM 1791 C C . GLY A 1 228 ? 5.392 12.372 -5.656 1.00 46.19 228 GLY A C 1
ATOM 1792 O O . GLY A 1 228 ? 4.185 12.551 -5.815 1.00 46.19 228 GLY A O 1
ATOM 1793 N N . THR A 1 229 ? 6.302 12.760 -6.543 1.00 45.59 229 THR A N 1
ATOM 1794 C CA . THR A 1 229 ? 6.008 13.156 -7.910 1.00 45.59 229 THR A CA 1
ATOM 1795 C C . THR A 1 229 ? 5.708 11.900 -8.710 1.00 45.59 229 THR A C 1
ATOM 1797 O O . THR A 1 229 ? 6.542 11.289 -9.368 1.00 45.59 229 THR A O 1
ATOM 1800 N N . ALA A 1 230 ? 4.443 11.512 -8.648 1.00 42.25 230 ALA A N 1
ATOM 1801 C CA . ALA A 1 230 ? 3.835 10.463 -9.431 1.00 42.25 230 ALA A CA 1
ATOM 1802 C C . ALA A 1 230 ? 3.923 10.704 -10.959 1.00 42.25 230 ALA A C 1
ATOM 1804 O O . ALA A 1 230 ? 2.907 10.677 -11.653 1.00 42.25 230 ALA A O 1
ATOM 1805 N N . LYS A 1 231 ? 5.125 10.687 -11.544 1.00 44.00 231 LYS A N 1
ATOM 1806 C CA . LYS A 1 231 ? 5.343 9.757 -12.648 1.00 44.00 231 LYS A CA 1
ATOM 1807 C C . LYS A 1 231 ? 5.235 8.376 -12.040 1.00 44.00 231 LYS A C 1
ATOM 1809 O O . LYS A 1 231 ? 6.227 7.753 -11.680 1.00 44.00 231 LYS A O 1
ATOM 1814 N N . ARG A 1 232 ? 3.979 7.961 -11.831 1.00 50.56 232 ARG A N 1
ATOM 1815 C CA . ARG A 1 232 ? 3.598 6.660 -11.302 1.00 50.56 232 ARG A CA 1
ATOM 1816 C C . ARG A 1 232 ? 4.511 5.673 -11.995 1.00 50.56 232 ARG A C 1
ATOM 1818 O O . ARG A 1 232 ? 4.346 5.459 -13.195 1.00 50.56 232 ARG A O 1
ATOM 1825 N N . ARG A 1 233 ? 5.468 5.087 -11.275 1.00 56.38 233 ARG A N 1
ATOM 1826 C CA . ARG A 1 233 ? 6.028 3.835 -11.747 1.00 56.38 233 ARG A CA 1
ATOM 1827 C C . ARG A 1 233 ? 4.803 2.987 -12.047 1.00 56.38 233 ARG A C 1
ATOM 1829 O O . ARG A 1 233 ? 3.830 2.900 -11.295 1.00 56.38 233 ARG A O 1
ATOM 1836 N N . ASN A 1 234 ? 4.697 2.674 -13.310 1.00 57.56 234 ASN A N 1
ATOM 1837 C CA . ASN A 1 234 ? 3.520 2.095 -13.901 1.00 57.56 234 ASN A CA 1
ATOM 1838 C C . ASN A 1 234 ? 3.974 0.714 -14.345 1.00 57.56 234 ASN A C 1
ATOM 1840 O O . ASN A 1 234 ? 5.115 0.299 -14.136 1.00 57.56 234 ASN A O 1
ATOM 1844 N N . ARG A 1 235 ? 3.080 -0.026 -14.979 1.00 59.62 235 ARG A N 1
ATOM 1845 C CA . ARG A 1 235 ? 3.442 -1.305 -15.595 1.00 59.62 235 ARG A CA 1
ATOM 1846 C C . ARG A 1 235 ? 4.642 -1.216 -16.566 1.00 59.62 235 ARG A C 1
ATOM 1848 O O . ARG A 1 235 ? 5.094 -2.255 -17.018 1.00 59.62 235 ARG A O 1
ATOM 1855 N N . TYR A 1 236 ? 5.136 -0.019 -16.905 1.00 62.09 236 TYR A N 1
ATOM 1856 C CA . TYR A 1 236 ? 6.233 0.198 -17.844 1.00 62.09 236 TYR A CA 1
ATOM 1857 C C . TYR A 1 236 ? 7.606 0.339 -17.190 1.00 62.09 236 TYR A C 1
ATOM 1859 O O . TYR A 1 236 ? 8.592 0.353 -17.915 1.00 62.09 236 TYR A O 1
ATOM 1867 N N . THR A 1 237 ? 7.712 0.390 -15.857 1.00 66.75 237 THR A N 1
ATOM 1868 C CA . THR A 1 237 ? 9.029 0.329 -15.193 1.00 66.75 237 THR A CA 1
ATOM 1869 C C . THR A 1 237 ? 9.770 -0.958 -15.566 1.00 66.75 237 THR A C 1
ATOM 1871 O O . THR A 1 237 ? 10.962 -0.906 -15.841 1.00 66.75 237 THR A O 1
ATOM 1874 N N . ALA A 1 238 ? 9.040 -2.069 -15.723 1.00 65.38 238 ALA A N 1
ATOM 1875 C CA . ALA A 1 238 ? 9.589 -3.332 -16.216 1.00 65.38 238 ALA A CA 1
ATOM 1876 C C . ALA A 1 238 ? 10.195 -3.239 -17.630 1.00 65.38 238 ALA A C 1
ATOM 1878 O O . ALA A 1 238 ? 11.054 -4.038 -17.969 1.00 65.38 238 ALA A O 1
ATOM 1879 N N . LEU A 1 239 ? 9.794 -2.265 -18.460 1.00 64.88 239 LEU A N 1
ATOM 1880 C CA . LEU A 1 239 ? 10.340 -2.128 -19.818 1.00 64.88 239 LEU A CA 1
ATOM 1881 C C . LEU A 1 239 ? 11.785 -1.625 -19.838 1.00 64.88 239 LEU A C 1
ATOM 1883 O O . LEU A 1 239 ? 12.460 -1.776 -20.852 1.00 64.88 239 LEU A O 1
ATOM 1887 N N . ARG A 1 240 ? 12.245 -1.006 -18.746 1.00 68.94 240 ARG A N 1
ATOM 1888 C CA . ARG A 1 240 ? 13.602 -0.460 -18.634 1.00 68.94 240 ARG A CA 1
ATOM 1889 C C . ARG A 1 240 ? 14.607 -1.456 -18.058 1.00 68.94 240 ARG A C 1
ATOM 1891 O O . ARG A 1 240 ? 15.780 -1.129 -17.987 1.00 68.94 240 ARG A O 1
ATOM 1898 N N . MET A 1 241 ? 14.150 -2.631 -17.636 1.00 72.56 241 MET A N 1
ATOM 1899 C CA . MET A 1 241 ? 14.980 -3.624 -16.962 1.00 72.56 241 MET A CA 1
ATOM 1900 C C . MET A 1 241 ? 15.243 -4.833 -17.852 1.00 72.56 241 MET A C 1
ATOM 1902 O O . MET A 1 241 ? 14.461 -5.133 -18.767 1.00 72.56 241 MET A O 1
ATOM 1906 N N . SER A 1 242 ? 16.347 -5.529 -17.583 1.00 80.06 242 SER A N 1
ATOM 1907 C CA . SER A 1 242 ? 16.549 -6.877 -18.101 1.00 80.06 242 SER A CA 1
ATOM 1908 C C . SER A 1 242 ? 15.590 -7.862 -17.405 1.00 80.06 242 SER A C 1
ATOM 1910 O O . SER A 1 242 ? 15.155 -7.616 -16.272 1.00 80.06 242 SER A O 1
ATOM 1912 N N . PRO A 1 243 ? 15.172 -8.943 -18.084 1.00 81.81 243 PRO A N 1
ATOM 1913 C CA . PRO A 1 243 ? 14.463 -10.042 -17.435 1.00 81.81 243 PRO A CA 1
ATOM 1914 C C . PRO A 1 243 ? 15.213 -10.589 -16.212 1.00 81.81 243 PRO A C 1
ATOM 1916 O O . PRO A 1 243 ? 14.580 -10.923 -15.211 1.00 81.81 243 PRO A O 1
ATOM 1919 N N . GLU A 1 244 ? 16.543 -10.619 -16.278 1.00 85.38 244 GLU A N 1
ATOM 1920 C CA . GLU A 1 244 ? 17.438 -11.090 -15.224 1.00 85.38 244 GLU A CA 1
ATOM 1921 C C . GLU A 1 244 ? 17.358 -10.176 -13.992 1.00 85.38 244 GLU A C 1
ATOM 1923 O O . GLU A 1 244 ? 17.089 -10.661 -12.894 1.00 85.38 244 GLU A O 1
ATOM 1928 N N . ASP A 1 245 ? 17.445 -8.854 -14.178 1.00 84.38 245 ASP A N 1
ATOM 1929 C CA . ASP A 1 245 ? 17.339 -7.869 -13.092 1.00 84.38 245 ASP A CA 1
ATOM 1930 C C . ASP A 1 245 ? 15.956 -7.924 -12.432 1.00 84.38 245 ASP A C 1
ATOM 1932 O O . ASP A 1 245 ? 15.813 -7.754 -11.217 1.00 84.38 245 ASP A O 1
ATOM 1936 N N . LEU A 1 246 ? 14.903 -8.128 -13.235 1.00 85.62 246 LEU A N 1
ATOM 1937 C CA . LEU A 1 246 ? 13.535 -8.266 -12.734 1.00 85.62 246 LEU A CA 1
ATOM 1938 C C . LEU A 1 246 ? 13.397 -9.519 -11.878 1.00 85.62 246 LEU A C 1
ATOM 1940 O O . LEU A 1 246 ? 12.787 -9.455 -10.808 1.00 85.62 246 LEU A O 1
ATOM 1944 N N . GLN A 1 247 ? 13.962 -10.634 -12.338 1.00 88.38 247 GLN A N 1
ATOM 1945 C CA . GLN A 1 247 ? 13.951 -11.892 -11.610 1.00 88.38 247 GLN A CA 1
ATOM 1946 C C . GLN A 1 247 ? 14.758 -11.782 -10.315 1.00 88.38 247 GLN A C 1
ATOM 1948 O O . GLN A 1 247 ? 14.260 -12.172 -9.262 1.00 88.38 247 GLN A O 1
ATOM 1953 N N . GLU A 1 248 ? 15.954 -11.198 -10.355 1.00 91.75 248 GLU A N 1
ATOM 1954 C CA . GLU A 1 248 ? 16.796 -10.988 -9.176 1.00 91.75 248 GLU A CA 1
ATOM 1955 C C . GLU A 1 248 ? 16.101 -10.082 -8.146 1.00 91.75 248 GLU A C 1
ATOM 1957 O O . GLU A 1 248 ? 15.960 -10.445 -6.975 1.00 91.75 248 GLU A O 1
ATOM 1962 N N . THR A 1 249 ? 15.583 -8.932 -8.590 1.00 91.31 249 THR A N 1
ATOM 1963 C CA . THR A 1 249 ? 14.805 -8.006 -7.750 1.00 91.31 249 THR A CA 1
ATOM 1964 C C . THR A 1 249 ? 13.609 -8.719 -7.129 1.00 91.31 249 THR A C 1
ATOM 1966 O O . THR A 1 249 ? 13.298 -8.545 -5.948 1.00 91.31 249 THR A O 1
ATOM 1969 N N . TRP A 1 250 ? 12.922 -9.548 -7.915 1.00 93.19 250 TRP A N 1
ATOM 1970 C CA . TRP A 1 250 ? 11.788 -10.307 -7.428 1.00 93.19 250 TRP A CA 1
ATOM 1971 C C . TRP A 1 250 ? 12.186 -11.336 -6.367 1.00 93.19 250 TRP A C 1
ATOM 1973 O O . TRP A 1 250 ? 11.523 -11.399 -5.331 1.00 93.19 250 TRP A O 1
ATOM 1983 N N . GLN A 1 251 ? 13.282 -12.077 -6.553 1.00 95.06 251 GLN A N 1
ATOM 1984 C CA . GLN A 1 251 ? 13.785 -13.009 -5.538 1.00 95.06 251 GLN A CA 1
ATOM 1985 C C . GLN A 1 251 ? 14.148 -12.287 -4.234 1.00 95.06 251 GLN A C 1
ATOM 1987 O O . GLN A 1 251 ? 13.740 -12.732 -3.157 1.00 95.06 251 GLN A O 1
ATOM 1992 N N . LYS A 1 252 ? 14.810 -11.123 -4.320 1.00 95.75 252 LYS A N 1
ATOM 1993 C CA . LYS A 1 252 ? 15.119 -10.276 -3.152 1.00 95.75 252 LYS A CA 1
ATOM 1994 C C . LYS A 1 252 ? 13.850 -9.874 -2.400 1.00 95.75 252 LYS A C 1
ATOM 1996 O O . LYS A 1 252 ? 13.741 -10.086 -1.191 1.00 95.75 252 LYS A O 1
ATOM 2001 N N . ILE A 1 253 ? 12.845 -9.358 -3.110 1.00 95.38 253 ILE A N 1
ATOM 2002 C CA . ILE A 1 253 ? 11.565 -8.960 -2.504 1.00 95.38 253 ILE A CA 1
ATOM 2003 C C . ILE A 1 253 ? 10.834 -10.163 -1.921 1.00 95.38 253 ILE A C 1
ATOM 2005 O O . ILE A 1 253 ? 10.309 -10.068 -0.817 1.00 95.38 253 ILE A O 1
ATOM 2009 N N . ARG A 1 254 ? 10.788 -11.293 -2.631 1.00 95.75 254 ARG A N 1
ATOM 2010 C CA . ARG A 1 254 ? 10.138 -12.525 -2.171 1.00 95.75 254 ARG A CA 1
ATOM 2011 C C . ARG A 1 254 ? 10.745 -13.006 -0.856 1.00 95.75 254 ARG A C 1
ATOM 2013 O O . ARG A 1 254 ? 9.994 -13.357 0.057 1.00 95.75 254 ARG A O 1
ATOM 2020 N N . HIS A 1 255 ? 12.071 -12.979 -0.746 1.00 96.69 255 HIS A N 1
ATOM 2021 C CA . HIS A 1 255 ? 12.788 -13.328 0.476 1.00 96.69 255 HIS A CA 1
ATOM 2022 C C . HIS A 1 255 ? 12.428 -12.380 1.632 1.00 96.69 255 HIS A C 1
ATOM 2024 O O . HIS A 1 255 ? 11.927 -12.833 2.664 1.00 96.69 255 HIS A O 1
ATOM 2030 N N . VAL A 1 256 ? 12.578 -11.063 1.439 1.00 97.38 256 VAL A N 1
ATOM 2031 C CA . VAL A 1 256 ? 12.288 -10.061 2.483 1.00 97.38 256 VAL A CA 1
ATOM 2032 C C . VAL A 1 256 ? 10.814 -10.069 2.887 1.00 97.38 256 VAL A C 1
ATOM 2034 O O . VAL A 1 256 ? 10.495 -10.046 4.073 1.00 97.38 256 VAL A O 1
ATOM 2037 N N . TYR A 1 257 ? 9.896 -10.181 1.926 1.00 96.94 257 TYR A N 1
ATOM 2038 C CA . TYR A 1 257 ? 8.460 -10.290 2.187 1.00 96.94 257 TYR A CA 1
ATOM 2039 C C . TYR A 1 257 ? 8.136 -11.528 3.016 1.00 96.94 257 TYR A C 1
ATOM 2041 O O . TYR A 1 257 ? 7.355 -11.450 3.963 1.00 96.94 257 TYR A O 1
ATOM 2049 N N . SER A 1 258 ? 8.779 -12.655 2.704 1.00 96.75 258 SER A N 1
ATOM 2050 C CA . SER A 1 258 ? 8.612 -13.883 3.475 1.00 96.75 258 SER A CA 1
ATOM 2051 C C . SER A 1 258 ? 9.127 -13.744 4.900 1.00 96.75 258 SER A C 1
ATOM 2053 O O . SER A 1 258 ? 8.451 -14.188 5.828 1.00 96.75 258 SER A O 1
ATOM 2055 N N . SER A 1 259 ? 10.267 -13.079 5.087 1.00 97.75 259 SER A N 1
ATOM 2056 C CA . SER A 1 259 ? 10.824 -12.782 6.409 1.00 97.75 259 SER A CA 1
ATOM 2057 C C . SER A 1 259 ? 9.891 -11.884 7.233 1.00 97.75 259 SER A C 1
ATOM 2059 O O . SER A 1 259 ? 9.472 -12.272 8.323 1.00 97.75 259 SER A O 1
ATOM 2061 N N . VAL A 1 260 ? 9.448 -10.753 6.668 1.00 97.75 260 VAL A N 1
ATOM 2062 C CA . VAL A 1 260 ? 8.538 -9.792 7.320 1.00 97.75 260 VAL A CA 1
ATOM 2063 C C . VAL A 1 260 ? 7.235 -10.454 7.779 1.00 97.75 260 VAL A C 1
ATOM 2065 O O . VAL A 1 260 ? 6.791 -10.250 8.907 1.00 97.75 260 VAL A O 1
ATOM 2068 N N . TRP A 1 261 ? 6.607 -11.262 6.925 1.00 97.44 261 TRP A N 1
ATOM 2069 C CA . TRP A 1 261 ? 5.357 -11.938 7.279 1.00 97.44 261 TRP A CA 1
ATOM 2070 C C . TRP A 1 261 ? 5.559 -13.117 8.235 1.00 97.44 261 TRP A C 1
ATOM 2072 O O . TRP A 1 261 ? 4.679 -13.371 9.056 1.00 97.44 261 TRP A O 1
ATOM 2082 N N . SER A 1 262 ? 6.710 -13.796 8.181 1.00 96.00 262 SER A N 1
ATOM 2083 C CA . SER A 1 262 ? 7.072 -14.810 9.183 1.00 96.00 262 SER A CA 1
ATOM 2084 C C . SER A 1 262 ? 7.228 -14.183 10.566 1.00 96.00 262 SER A C 1
ATOM 2086 O O . SER A 1 262 ? 6.709 -14.724 11.535 1.00 96.00 262 SER A O 1
ATOM 2088 N N . ALA A 1 263 ? 7.888 -13.023 10.652 1.00 96.12 263 ALA A N 1
ATOM 2089 C CA . ALA A 1 263 ? 8.040 -12.274 11.900 1.00 96.12 263 ALA A CA 1
ATOM 2090 C C . ALA A 1 263 ? 6.687 -11.804 12.468 1.00 96.12 263 ALA A C 1
ATOM 2092 O O . ALA A 1 263 ? 6.525 -11.696 13.677 1.00 96.12 263 ALA A O 1
ATOM 2093 N N . ALA A 1 264 ? 5.689 -11.591 11.605 1.00 95.25 264 ALA A N 1
ATOM 2094 C CA . ALA A 1 264 ? 4.307 -11.311 11.995 1.00 95.25 264 ALA A CA 1
ATOM 2095 C C . ALA A 1 264 ? 3.460 -12.577 12.272 1.00 95.25 264 ALA A C 1
ATOM 2097 O O . ALA A 1 264 ? 2.235 -12.486 12.363 1.00 95.25 264 ALA A O 1
ATOM 2098 N N . GLY A 1 265 ? 4.081 -13.759 12.363 1.00 96.12 265 GLY A N 1
ATOM 2099 C CA . GLY A 1 265 ? 3.425 -15.018 12.728 1.00 96.12 265 GLY A CA 1
ATOM 2100 C C . GLY A 1 265 ? 2.699 -15.746 11.591 1.00 96.12 265 GLY A C 1
ATOM 2101 O O . GLY A 1 265 ? 1.973 -16.705 11.849 1.00 96.12 265 GLY A O 1
ATOM 2102 N N . GLN A 1 266 ? 2.853 -15.334 10.327 1.00 95.81 266 GLN A N 1
ATOM 2103 C CA . GLN A 1 266 ? 2.263 -16.083 9.212 1.00 95.81 266 GLN A CA 1
ATOM 2104 C C . GLN A 1 266 ? 3.082 -17.318 8.839 1.00 95.81 266 GLN A C 1
ATOM 2106 O O . GLN A 1 266 ? 4.313 -17.312 8.821 1.00 95.81 266 GLN A O 1
ATOM 2111 N N . SER A 1 267 ? 2.375 -18.374 8.430 1.00 95.62 267 SER A N 1
ATOM 2112 C CA . SER A 1 267 ? 3.002 -19.594 7.922 1.00 95.62 267 SER A CA 1
ATOM 2113 C C . SER A 1 267 ? 3.759 -19.333 6.617 1.00 95.62 267 SER A C 1
ATOM 2115 O O . SER A 1 267 ? 3.162 -18.965 5.598 1.00 95.62 267 SER A O 1
ATOM 2117 N N . ARG A 1 268 ? 5.066 -19.630 6.622 1.00 93.69 268 ARG A N 1
ATOM 2118 C CA . ARG A 1 268 ? 5.938 -19.575 5.436 1.00 93.69 268 ARG A CA 1
ATOM 2119 C C . ARG A 1 268 ? 5.382 -20.381 4.264 1.00 93.69 268 ARG A C 1
ATOM 2121 O O . ARG A 1 268 ? 5.406 -19.901 3.135 1.00 93.69 268 ARG A O 1
ATOM 2128 N N . LYS A 1 269 ? 4.827 -21.572 4.527 1.00 94.56 269 LYS A N 1
ATOM 2129 C CA . LYS A 1 269 ? 4.250 -22.451 3.492 1.00 94.56 269 LYS A CA 1
ATOM 2130 C C . LYS A 1 269 ? 3.054 -21.792 2.798 1.00 94.56 269 LYS A C 1
ATOM 2132 O O . LYS A 1 269 ? 3.001 -21.742 1.570 1.00 94.56 269 LYS A O 1
ATOM 2137 N N . ARG A 1 270 ? 2.120 -21.229 3.576 1.00 94.19 270 ARG A N 1
ATOM 2138 C CA . ARG A 1 270 ? 0.933 -20.537 3.041 1.00 94.19 270 ARG A CA 1
ATOM 2139 C C . ARG A 1 270 ? 1.324 -19.304 2.230 1.00 94.19 270 ARG A C 1
ATOM 2141 O O . ARG A 1 270 ? 0.780 -19.077 1.151 1.00 94.19 270 ARG A O 1
ATOM 2148 N N . LEU A 1 271 ? 2.282 -18.532 2.737 1.00 94.56 271 LEU A N 1
ATOM 2149 C CA . LEU A 1 271 ? 2.765 -17.334 2.066 1.00 94.56 271 LEU A CA 1
ATOM 2150 C C . LEU A 1 271 ? 3.482 -17.662 0.751 1.00 94.56 271 LEU A C 1
ATOM 2152 O O . LEU A 1 271 ? 3.197 -17.035 -0.266 1.00 94.56 271 LEU A O 1
ATOM 2156 N N . ALA A 1 272 ? 4.349 -18.677 0.742 1.00 93.81 272 ALA A N 1
ATOM 2157 C CA . ALA A 1 272 ? 5.021 -19.139 -0.469 1.00 93.81 272 ALA A CA 1
ATOM 2158 C C . ALA A 1 272 ? 4.011 -19.574 -1.542 1.00 93.81 272 ALA A C 1
ATOM 2160 O O . ALA A 1 272 ? 4.116 -19.147 -2.691 1.00 93.81 272 ALA A O 1
ATOM 2161 N N . ALA A 1 273 ? 2.979 -20.336 -1.161 1.00 93.94 273 ALA A N 1
ATOM 2162 C CA . ALA A 1 273 ? 1.905 -20.729 -2.071 1.00 93.94 273 ALA A CA 1
ATOM 2163 C C . ALA A 1 273 ? 1.136 -19.517 -2.631 1.00 93.94 273 ALA A C 1
ATOM 2165 O O . ALA A 1 273 ? 0.840 -19.468 -3.827 1.00 93.94 273 ALA A O 1
ATOM 2166 N N . GLN A 1 274 ? 0.852 -18.513 -1.794 1.00 94.62 274 GLN A N 1
ATOM 2167 C CA . GLN A 1 274 ? 0.203 -17.273 -2.224 1.00 94.62 274 GLN A CA 1
ATOM 2168 C C . GLN A 1 274 ? 1.070 -16.484 -3.213 1.00 94.62 274 GLN A C 1
ATOM 2170 O O . GLN A 1 274 ? 0.554 -16.017 -4.230 1.00 94.62 274 GLN A O 1
ATOM 2175 N N . LEU A 1 275 ? 2.370 -16.334 -2.945 1.00 94.25 275 LEU A N 1
ATOM 2176 C CA . LEU A 1 275 ? 3.290 -15.638 -3.847 1.00 94.25 275 LEU A CA 1
ATOM 2177 C C . LEU A 1 275 ? 3.412 -16.371 -5.186 1.00 94.25 275 LEU A C 1
ATOM 2179 O O . LEU A 1 275 ? 3.264 -15.742 -6.231 1.00 94.25 275 LEU A O 1
ATOM 2183 N N . SER A 1 276 ? 3.539 -17.698 -5.171 1.00 94.50 276 SER A N 1
ATOM 2184 C CA . SER A 1 276 ? 3.550 -18.501 -6.398 1.00 94.50 276 SER A CA 1
ATOM 2185 C C . SER A 1 276 ? 2.233 -18.438 -7.176 1.00 94.50 276 SER A C 1
ATOM 2187 O O . SER A 1 276 ? 2.237 -18.446 -8.406 1.00 94.50 276 SER A O 1
ATOM 2189 N N . ALA A 1 277 ? 1.088 -18.310 -6.502 1.00 93.62 277 ALA A N 1
ATOM 2190 C CA . ALA A 1 277 ? -0.179 -18.049 -7.182 1.00 93.62 277 ALA A CA 1
ATOM 2191 C C . ALA A 1 277 ? -0.192 -16.667 -7.862 1.00 93.62 277 ALA A C 1
ATOM 2193 O O . ALA A 1 277 ? -0.633 -16.556 -9.005 1.00 93.62 277 ALA A O 1
ATOM 2194 N N . LEU A 1 278 ? 0.332 -15.627 -7.201 1.00 91.00 278 LEU A N 1
ATOM 2195 C CA . LEU A 1 278 ? 0.441 -14.285 -7.783 1.00 91.00 278 LEU A CA 1
ATOM 2196 C C . LEU A 1 278 ? 1.371 -14.242 -9.002 1.00 91.00 278 LEU A C 1
ATOM 2198 O O . LEU A 1 278 ? 1.045 -13.563 -9.977 1.00 91.00 278 LEU A O 1
ATOM 2202 N N . GLU A 1 279 ? 2.483 -14.977 -8.958 1.00 91.44 279 GLU A N 1
ATOM 2203 C CA . GLU A 1 279 ? 3.413 -15.150 -10.080 1.00 91.44 279 GLU A CA 1
ATOM 2204 C C . GLU A 1 279 ? 2.716 -15.810 -11.274 1.00 91.44 279 GLU A C 1
ATOM 2206 O O . GLU A 1 279 ? 2.685 -15.242 -12.367 1.00 91.44 279 GLU A O 1
ATOM 2211 N N . ARG A 1 280 ? 2.066 -16.965 -11.064 1.00 91.75 280 ARG A N 1
ATOM 2212 C CA . ARG A 1 280 ? 1.322 -17.668 -12.125 1.00 91.75 280 ARG A CA 1
ATOM 2213 C C . ARG A 1 280 ? 0.223 -16.796 -12.728 1.00 91.75 280 ARG A C 1
ATOM 2215 O O . ARG A 1 280 ? 0.088 -16.727 -13.949 1.00 91.75 280 ARG A O 1
ATOM 2222 N N . ASP A 1 281 ? -0.525 -16.078 -11.892 1.00 87.94 281 ASP A N 1
ATOM 2223 C CA . ASP A 1 281 ? -1.550 -15.131 -12.337 1.00 87.94 281 ASP A CA 1
ATOM 2224 C C . ASP A 1 281 ? -0.966 -13.980 -13.161 1.00 87.94 281 ASP A C 1
ATOM 2226 O O . ASP A 1 281 ? -1.631 -13.441 -14.051 1.00 87.94 281 ASP A O 1
ATOM 2230 N N . PHE A 1 282 ? 0.237 -13.518 -12.823 1.00 85.12 282 PHE A N 1
ATOM 2231 C CA . PHE A 1 282 ? 0.920 -12.476 -13.575 1.00 85.12 282 PHE A CA 1
ATOM 2232 C C . PHE A 1 282 ? 1.374 -12.991 -14.940 1.00 85.12 282 PHE A C 1
ATOM 2234 O O . PHE A 1 282 ? 1.011 -12.378 -15.943 1.00 85.12 282 PHE A O 1
ATOM 2241 N N . VAL A 1 283 ? 2.046 -14.146 -14.991 1.00 82.38 283 VAL A N 1
ATOM 2242 C CA . VAL A 1 283 ? 2.476 -14.794 -16.242 1.00 82.38 283 VAL A CA 1
ATOM 2243 C C . VAL A 1 283 ? 1.276 -15.067 -17.143 1.00 82.38 283 VAL A C 1
ATOM 2245 O O . VAL A 1 283 ? 1.272 -14.645 -18.294 1.00 82.38 283 VAL A O 1
ATOM 2248 N N . LYS A 1 284 ? 0.194 -15.649 -16.611 1.00 84.62 284 LYS A N 1
ATOM 2249 C CA . LYS A 1 284 ? -1.042 -15.891 -17.369 1.00 84.62 284 LYS A CA 1
ATOM 2250 C C . LYS A 1 284 ? -1.627 -14.603 -17.952 1.00 84.62 284 LYS A C 1
ATOM 2252 O O . LYS A 1 284 ? -2.055 -14.590 -19.100 1.00 84.62 284 LYS A O 1
ATOM 2257 N N . ARG A 1 285 ? -1.646 -13.503 -17.187 1.00 80.06 285 ARG A N 1
ATOM 2258 C CA . ARG A 1 285 ? -2.133 -12.192 -17.663 1.00 80.06 285 ARG A CA 1
ATOM 2259 C C . ARG A 1 285 ? -1.189 -11.534 -18.665 1.00 80.06 285 ARG A C 1
ATOM 2261 O O . ARG A 1 285 ? -1.672 -10.794 -19.519 1.00 80.06 285 ARG A O 1
ATOM 2268 N N . SER A 1 286 ? 0.116 -11.745 -18.524 1.00 75.31 286 SER A N 1
ATOM 2269 C CA . SER A 1 286 ? 1.122 -11.272 -19.472 1.00 75.31 286 SER A CA 1
ATOM 2270 C C . SER A 1 286 ? 0.952 -12.011 -20.796 1.00 75.31 286 SER A C 1
ATOM 2272 O O . SER A 1 286 ? 0.660 -11.386 -21.812 1.00 75.31 286 SER A O 1
ATOM 2274 N N . ASN A 1 287 ? 0.944 -13.344 -20.742 1.00 74.19 287 ASN A N 1
ATOM 2275 C CA . ASN A 1 287 ? 0.779 -14.212 -21.898 1.00 74.19 287 ASN A CA 1
ATOM 2276 C C . ASN A 1 287 ? -0.571 -14.012 -22.570 1.00 74.19 287 ASN A C 1
ATOM 2278 O O . ASN A 1 287 ? -0.589 -13.899 -23.773 1.00 74.19 287 ASN A O 1
ATOM 2282 N N . ALA A 1 288 ? -1.689 -13.866 -21.851 1.00 74.69 288 ALA A N 1
ATOM 2283 C CA . ALA A 1 288 ? -2.993 -13.605 -22.479 1.00 74.69 288 ALA A CA 1
ATOM 2284 C C . ALA A 1 288 ? -3.075 -12.247 -23.206 1.00 74.69 288 ALA A C 1
ATOM 2286 O O . ALA A 1 288 ? -3.983 -12.026 -24.004 1.00 74.69 288 ALA A O 1
ATOM 2287 N N . ARG A 1 289 ? -2.156 -11.315 -22.923 1.00 64.88 289 ARG A N 1
ATOM 2288 C CA . ARG A 1 289 ? -2.068 -10.022 -23.619 1.00 64.88 289 ARG A CA 1
ATOM 2289 C C . ARG A 1 289 ? -1.122 -10.057 -24.818 1.00 64.88 289 ARG A C 1
ATOM 2291 O O . ARG A 1 289 ? -1.275 -9.212 -25.695 1.00 64.88 289 ARG A O 1
ATOM 2298 N N . SER A 1 290 ? -0.196 -11.011 -24.862 1.00 54.50 290 SER A N 1
ATOM 2299 C CA . SER A 1 290 ? 0.775 -11.177 -25.946 1.00 54.50 290 SER A CA 1
ATOM 2300 C C . SER A 1 290 ? 0.205 -11.683 -27.288 1.00 54.50 290 SER A C 1
ATOM 2302 O O . SER A 1 290 ? 0.620 -11.133 -28.303 1.00 54.50 290 SER A O 1
ATOM 2304 N N . PRO A 1 291 ? -0.779 -12.607 -27.388 1.00 47.75 291 PRO A N 1
ATOM 2305 C CA . PRO A 1 291 ? -1.224 -13.142 -28.680 1.00 47.75 291 PRO A CA 1
ATOM 2306 C C . PRO A 1 291 ? -2.042 -12.136 -29.496 1.00 47.75 291 PRO A C 1
ATOM 2308 O O . PRO A 1 291 ? -2.232 -12.326 -30.688 1.00 47.75 291 PRO A O 1
ATOM 2311 N N . ALA A 1 292 ? -2.486 -11.024 -28.899 1.00 47.41 292 ALA A N 1
ATOM 2312 C CA . ALA A 1 292 ? -3.054 -9.905 -29.655 1.00 47.41 292 ALA A CA 1
ATOM 2313 C C . ALA A 1 292 ? -1.980 -9.018 -30.329 1.00 47.41 292 ALA A C 1
ATOM 2315 O O . ALA A 1 292 ? -2.325 -8.060 -31.021 1.00 47.41 292 ALA A O 1
ATOM 2316 N N . LEU A 1 293 ? -0.692 -9.291 -30.090 1.00 47.56 293 LEU A N 1
ATOM 2317 C CA . LEU A 1 293 ? 0.455 -8.530 -30.597 1.00 47.56 293 LEU A CA 1
ATOM 2318 C C . LEU A 1 293 ? 1.452 -9.385 -31.394 1.00 47.56 293 LEU A C 1
ATOM 2320 O O . LEU A 1 293 ? 2.295 -8.807 -32.077 1.00 47.56 293 LEU A O 1
ATOM 2324 N N . GLU A 1 294 ? 1.339 -10.716 -31.372 1.00 42.53 294 GLU A N 1
ATOM 2325 C CA . GLU A 1 294 ? 2.036 -11.590 -32.321 1.00 42.53 294 GLU A CA 1
ATOM 2326 C C . GLU A 1 294 ? 1.357 -11.490 -33.690 1.00 42.53 294 GLU A C 1
ATOM 2328 O O . GLU A 1 294 ? 0.493 -12.278 -34.067 1.00 42.53 294 GLU A O 1
ATOM 2333 N N . LEU A 1 295 ? 1.717 -10.447 -34.437 1.00 49.44 295 LEU A N 1
ATOM 2334 C CA . LEU A 1 295 ? 1.441 -10.410 -35.864 1.00 49.44 295 LEU A CA 1
ATOM 2335 C C . LEU A 1 295 ? 2.349 -11.425 -36.584 1.00 49.44 295 LEU A C 1
ATOM 2337 O O . LEU A 1 295 ? 3.469 -11.676 -36.130 1.00 49.44 295 LEU A O 1
ATOM 2341 N N . PRO A 1 296 ? 1.914 -11.961 -37.740 1.00 53.22 296 PRO A N 1
ATOM 2342 C CA . PRO A 1 296 ? 2.765 -12.774 -38.605 1.00 53.22 296 PRO A CA 1
ATOM 2343 C C . PRO A 1 296 ? 4.102 -12.065 -38.850 1.00 53.22 296 PRO A C 1
ATOM 2345 O O . PRO A 1 296 ? 4.104 -10.851 -39.059 1.00 53.22 296 PRO A O 1
ATOM 2348 N N . ARG A 1 297 ? 5.225 -12.800 -38.871 1.00 51.78 297 ARG A N 1
ATOM 2349 C CA . ARG A 1 297 ? 6.593 -12.258 -39.057 1.00 51.78 297 ARG A CA 1
ATOM 2350 C C . ARG A 1 297 ? 6.712 -11.210 -40.183 1.00 51.78 297 ARG A C 1
ATOM 2352 O O . ARG A 1 297 ? 7.477 -10.264 -40.034 1.00 51.78 297 ARG A O 1
ATOM 2359 N N . ARG A 1 298 ? 5.882 -11.302 -41.235 1.00 52.25 298 ARG A N 1
ATOM 2360 C CA . ARG A 1 298 ? 5.745 -10.307 -42.323 1.00 52.25 298 ARG A CA 1
ATOM 2361 C C . ARG A 1 298 ? 5.376 -8.876 -41.886 1.00 52.25 298 ARG A C 1
ATOM 2363 O O . ARG A 1 298 ? 5.560 -7.957 -42.665 1.00 52.25 298 ARG A O 1
ATOM 2370 N N . ASN A 1 299 ? 4.883 -8.660 -40.667 1.00 57.09 299 ASN A N 1
ATOM 2371 C CA . ASN A 1 299 ? 4.506 -7.335 -40.156 1.00 57.09 299 ASN A CA 1
ATOM 2372 C C . ASN A 1 299 ? 5.547 -6.699 -39.220 1.00 57.09 299 ASN A C 1
ATOM 2374 O O . ASN A 1 299 ? 5.314 -5.591 -38.736 1.00 57.09 299 ASN A O 1
ATOM 2378 N N . LYS A 1 300 ? 6.663 -7.380 -38.926 1.00 59.81 300 LYS A N 1
ATOM 2379 C CA . LYS A 1 300 ? 7.659 -6.885 -37.965 1.00 59.81 300 LYS A CA 1
ATOM 2380 C C . LYS A 1 300 ? 8.512 -5.756 -38.558 1.00 59.81 300 LYS A C 1
ATOM 2382 O O . LYS A 1 300 ? 8.549 -4.668 -37.988 1.00 59.81 300 LYS A O 1
ATOM 2387 N N . GLU A 1 301 ? 9.069 -5.973 -39.750 1.00 61.09 301 GLU A N 1
ATOM 2388 C CA . GLU A 1 301 ? 9.751 -4.931 -40.545 1.00 61.09 301 GLU A CA 1
ATOM 2389 C C . GLU A 1 301 ? 8.814 -3.751 -40.822 1.00 61.09 301 GLU A C 1
ATOM 2391 O O . GLU A 1 301 ? 9.176 -2.579 -40.727 1.00 61.09 301 GLU A O 1
ATOM 2396 N N . ASP A 1 302 ? 7.549 -4.074 -41.065 1.00 75.06 302 ASP A N 1
ATOM 2397 C CA . ASP A 1 302 ? 6.496 -3.114 -41.333 1.00 75.06 302 ASP A CA 1
ATOM 2398 C C . ASP A 1 302 ? 6.184 -2.239 -40.101 1.00 75.06 302 ASP A C 1
ATOM 2400 O O . ASP A 1 302 ? 5.855 -1.056 -40.230 1.00 75.06 302 ASP A O 1
ATOM 2404 N N . ALA A 1 303 ? 6.305 -2.788 -38.887 1.00 72.81 303 ALA A N 1
ATOM 2405 C CA . ALA A 1 303 ? 6.127 -2.057 -37.635 1.00 72.81 303 ALA A CA 1
ATOM 2406 C C . ALA A 1 303 ? 7.318 -1.138 -37.341 1.00 72.81 303 ALA A C 1
ATOM 2408 O O . ALA A 1 303 ? 7.101 0.027 -37.005 1.00 72.81 303 ALA A O 1
ATOM 2409 N N . GLU A 1 304 ? 8.552 -1.609 -37.524 1.00 75.25 304 GLU A N 1
ATOM 2410 C CA . GLU A 1 304 ? 9.759 -0.791 -37.353 1.00 75.25 304 GLU A CA 1
ATOM 2411 C C . GLU A 1 304 ? 9.788 0.374 -38.345 1.00 75.25 304 GLU A C 1
ATOM 2413 O O . GLU A 1 304 ? 9.927 1.528 -37.937 1.00 75.25 304 GLU A O 1
ATOM 2418 N N . GLN A 1 305 ? 9.506 0.122 -39.627 1.00 80.75 305 GLN A N 1
ATOM 2419 C CA . GLN A 1 305 ? 9.387 1.188 -40.623 1.00 80.75 305 GLN A CA 1
ATOM 2420 C C . GLN A 1 305 ? 8.270 2.182 -40.271 1.00 80.75 305 GLN A C 1
ATOM 2422 O O . GLN A 1 305 ? 8.440 3.395 -40.425 1.00 80.75 305 GLN A O 1
ATOM 2427 N N . LYS A 1 306 ? 7.121 1.709 -39.766 1.00 82.00 306 LYS A N 1
ATOM 2428 C CA . LYS A 1 306 ? 6.033 2.589 -39.299 1.00 82.00 306 LYS A CA 1
ATOM 2429 C C . LYS A 1 306 ? 6.448 3.418 -38.087 1.00 82.00 306 LYS A C 1
ATOM 2431 O O . LYS A 1 306 ? 6.048 4.582 -38.015 1.00 82.00 306 LYS A O 1
ATOM 2436 N N . ILE A 1 307 ? 7.237 2.858 -37.170 1.00 80.25 307 ILE A N 1
ATOM 2437 C CA . ILE A 1 307 ? 7.817 3.584 -36.037 1.00 80.25 307 ILE A CA 1
ATOM 2438 C C . ILE A 1 307 ? 8.757 4.663 -36.560 1.00 80.25 307 ILE A C 1
ATOM 2440 O O . ILE A 1 307 ? 8.501 5.831 -36.287 1.00 80.25 307 ILE A O 1
ATOM 2444 N N . CYS A 1 308 ? 9.752 4.323 -37.382 1.00 81.12 308 CYS A N 1
ATOM 2445 C CA . CYS A 1 308 ? 10.695 5.290 -37.949 1.00 81.12 308 CYS A CA 1
ATOM 2446 C C . CYS A 1 308 ? 9.971 6.432 -38.680 1.00 81.12 308 CYS A C 1
ATOM 2448 O O . CYS A 1 308 ? 10.233 7.606 -38.415 1.00 81.12 308 CYS A O 1
ATOM 2450 N N . ARG A 1 309 ? 8.972 6.117 -39.518 1.00 85.12 309 ARG A N 1
ATOM 2451 C CA . ARG A 1 309 ? 8.147 7.130 -40.206 1.00 85.12 309 ARG A CA 1
ATOM 2452 C C . ARG A 1 309 ? 7.351 8.003 -39.232 1.00 85.12 309 ARG A C 1
ATOM 2454 O O . ARG A 1 309 ? 7.186 9.200 -39.474 1.00 85.12 309 ARG A O 1
ATOM 2461 N N . LEU A 1 310 ? 6.816 7.434 -38.149 1.00 83.31 310 LEU A N 1
ATOM 2462 C CA . LEU A 1 310 ? 6.104 8.202 -37.122 1.00 83.31 310 LEU A CA 1
ATOM 2463 C C . LEU A 1 310 ? 7.041 9.105 -36.332 1.00 83.31 310 LEU A C 1
ATOM 2465 O O . LEU A 1 310 ? 6.671 10.246 -36.071 1.00 83.31 310 LEU A O 1
ATOM 2469 N N . LEU A 1 311 ? 8.235 8.625 -35.999 1.00 79.06 311 LEU A N 1
ATOM 2470 C CA . LEU A 1 311 ? 9.251 9.408 -35.314 1.00 79.06 311 LEU A CA 1
ATOM 2471 C C . LEU A 1 311 ? 9.701 10.587 -36.173 1.00 79.06 311 LEU A C 1
ATOM 2473 O O . LEU A 1 311 ? 9.629 11.724 -35.717 1.00 79.06 311 LEU A O 1
ATOM 2477 N N . GLN A 1 312 ? 10.025 10.358 -37.447 1.00 83.06 312 GLN A N 1
ATOM 2478 C CA . GLN A 1 312 ? 10.361 11.431 -38.390 1.00 83.06 312 GLN A CA 1
ATOM 2479 C C . GLN A 1 312 ? 9.249 12.488 -38.482 1.00 83.06 312 GLN A C 1
ATOM 2481 O O . GLN A 1 312 ? 9.516 13.690 -38.473 1.00 83.06 312 GLN A O 1
ATOM 2486 N N . ARG A 1 313 ? 7.979 12.060 -38.535 1.00 83.44 313 ARG A N 1
ATOM 2487 C CA . ARG A 1 313 ? 6.824 12.976 -38.527 1.00 83.44 313 ARG A CA 1
ATOM 2488 C C . ARG A 1 313 ? 6.676 13.729 -37.208 1.00 83.44 313 ARG A C 1
ATOM 2490 O O . ARG A 1 313 ? 6.255 14.885 -37.227 1.00 83.44 313 ARG A O 1
ATOM 2497 N N . TRP A 1 314 ? 6.980 13.085 -36.083 1.00 78.19 314 TRP A N 1
ATOM 2498 C CA . TRP A 1 314 ? 6.916 13.714 -34.771 1.00 78.19 314 TRP A CA 1
ATOM 2499 C C . TRP A 1 314 ? 7.976 14.804 -34.647 1.00 78.19 314 TRP A C 1
ATOM 2501 O O . TRP A 1 314 ? 7.620 15.943 -34.357 1.00 78.19 314 TRP A O 1
ATOM 2511 N N . SER A 1 315 ? 9.228 14.501 -34.982 1.00 75.94 315 SER A N 1
ATOM 2512 C CA . SER A 1 315 ? 10.336 15.458 -34.933 1.00 75.94 315 SER A CA 1
ATOM 2513 C C . SER A 1 315 ? 10.102 16.683 -35.819 1.00 75.94 315 SER A C 1
ATOM 2515 O O . SER A 1 315 ? 10.258 17.810 -35.350 1.00 75.94 315 SER A O 1
ATOM 2517 N N . LYS A 1 316 ? 9.574 16.492 -37.042 1.00 81.56 316 LYS A N 1
ATOM 2518 C CA . LYS A 1 316 ? 9.160 17.606 -37.920 1.00 81.56 316 LYS A CA 1
ATOM 2519 C C . LYS A 1 316 ? 8.107 18.520 -37.280 1.00 81.56 316 LYS A C 1
ATOM 2521 O O . LYS A 1 316 ? 8.145 19.724 -37.489 1.00 81.56 316 LYS A O 1
ATOM 2526 N N . ARG A 1 317 ? 7.162 17.967 -36.512 1.00 79.94 317 ARG A N 1
ATOM 2527 C CA . ARG A 1 317 ? 6.098 18.745 -35.848 1.00 79.94 317 ARG A CA 1
ATOM 2528 C C . ARG A 1 317 ? 6.555 19.449 -34.581 1.00 79.94 317 ARG A C 1
ATOM 2530 O O . ARG A 1 317 ? 6.002 20.489 -34.252 1.00 79.94 317 ARG A O 1
ATOM 2537 N N . SER A 1 318 ? 7.503 18.869 -33.854 1.00 72.88 318 SER A N 1
ATOM 2538 C CA . SER A 1 318 ? 8.019 19.451 -32.614 1.00 72.88 318 SER A CA 1
ATOM 2539 C C . SER A 1 318 ? 9.164 20.440 -32.839 1.00 72.88 318 SER A C 1
ATOM 2541 O O . SER A 1 318 ? 9.703 20.935 -31.859 1.00 72.88 318 SER A O 1
ATOM 2543 N N . GLY A 1 319 ? 9.578 20.687 -34.090 1.00 70.88 319 GLY A N 1
ATOM 2544 C CA . GLY A 1 319 ? 10.734 21.538 -34.404 1.00 70.88 319 GLY A CA 1
ATOM 2545 C C . GLY A 1 319 ? 12.073 20.984 -33.899 1.00 70.88 319 GLY A C 1
ATOM 2546 O O . GLY A 1 319 ? 13.077 21.686 -33.911 1.00 70.88 319 GLY A O 1
ATOM 2547 N N . SER A 1 320 ? 12.099 19.724 -33.458 1.00 57.75 320 SER A N 1
ATOM 2548 C CA . SER A 1 320 ? 13.300 19.064 -32.948 1.00 57.75 320 SER A CA 1
ATOM 2549 C C . SER A 1 320 ? 13.976 18.387 -34.131 1.00 57.75 320 SER A C 1
ATOM 2551 O O . SER A 1 320 ? 13.367 17.519 -34.758 1.00 57.75 320 SER A O 1
ATOM 2553 N N . LYS A 1 321 ? 15.206 18.782 -34.464 1.00 51.88 321 LYS A N 1
ATOM 2554 C CA . LYS A 1 321 ? 16.015 18.029 -35.430 1.00 51.88 321 LYS A CA 1
ATOM 2555 C C . LYS A 1 321 ? 16.397 16.683 -34.797 1.00 51.88 321 LYS A C 1
ATOM 2557 O O . LYS A 1 321 ? 16.606 16.622 -33.585 1.00 51.88 321 LYS A O 1
ATOM 2562 N N . PHE A 1 322 ? 16.317 15.628 -35.608 1.00 52.19 322 PHE A N 1
ATOM 2563 C CA . PHE A 1 322 ? 16.770 14.279 -35.264 1.00 52.19 322 PHE A CA 1
ATOM 2564 C C . PHE A 1 322 ? 18.292 14.235 -35.277 1.00 52.19 322 PHE A C 1
ATOM 2566 O O . PHE A 1 322 ? 18.862 14.964 -36.120 1.00 52.19 322 PHE A O 1
#

Sequence (322 aa):
MARKDRSMMKRRSMESRLWHLLQQVPAAERRRILETLSETQRLALERWALSGGGGRHLPAALPRKTSATKRTRRRAGGRTGVPGICSHAHAGQIRYDARVSCWPFRLSCRMSSDLKVVLKQLELLNSVKRRFVALVQQCSWRCGQGSGALRDFRWQCFSECLAAELRSRQDAELDSGLRFDACVPSYFLLGKRLHTPCFPVTCSGLRLGHAAWRSLCDALGSLGSVDGTAKRRNRYTALRMSPEDLQETWQKIRHVYSSVWSAAGQSRKRLAAQLSALERDFVKRSNARSPALELPRRNKEDAEQKICRLLQRWSKRSGSKF

Secondary structure (DSSP, 8-state):
---SSSTT-----HHHHHHHHHHHS-HHHHHHHHHHS-HHHHHHHHHHHHTTSS---PPP------------------TT--TTEEEEEETTEEEEEEEEEETTEEEEPPPBS-HHHHHHHHHHHHHHHHHHHHHHHHHTTS--S-HHHHHHHHHHHHHHHHHHHHHT---HHHHTT-EEEEEE--HHHHSS-EEPPPEESSHHHHHHHHHHHHHHHHHTGGGG---SS-----TTGGGGS-HHHHHHHHHHHHHHHHHHHHHTT--HHHHHHHHHHHHHHHHHHHHTTSTTT---GGGHHHHHHHHHHHHHHHHHHHT---

pLDDT: mean 78.86, std 18.98, range [30.59, 97.88]

Foldseek 3Di:
DPDPPPPPPPPFPLLLLLVLLLLLADLVVSVVLLVPDDPVRNVVNLVCVQVVNPDPPPPPDDDPPDDDDDPDDPDPDAPPPDPQKHWDQDPNAIWIKGWDDLVQKIKIFDIDSDVVLRVVLNVLRVQLSVQLVVVCVVCLVVPPDDLLVVLVVSLVSSLVSNVVSVVVDPPPVSQPTMWMKGWFPCCLQQVDIDIFDIFRPDPVSSVLRSVLNSQLLVLCPSVSRPNVPPSPPDNCVNSNDDPVVSVSSVVSNLVSRLVRVVVVVDDSVVSVVVVVVSNVVRVVVVVVVCVVSPDPPVCNVVSVVVSVVSSVVVCVVVVHDD

Radius of gyration: 24.19 Å; chains: 1; bounding box: 51×44×74 Å

Organism: NCBI:txid2562237